Protein AF-A0A2T1GIG7-F1 (afdb_monomer)

Solvent-accessible surface area (backbone atoms only — not comparable to full-atom values): 11224 Å² total; per-residue (Å²): 136,85,82,83,71,57,60,24,42,38,38,37,25,34,64,88,80,71,45,76,75,48,73,48,76,43,44,55,87,80,50,67,69,54,55,88,52,94,41,76,45,79,55,97,91,41,52,26,41,48,79,42,51,46,52,45,34,40,77,50,20,64,71,69,37,36,34,39,34,25,29,44,75,62,79,86,70,60,74,87,76,60,56,34,86,45,34,50,40,54,66,76,75,80,91,77,74,98,65,85,82,87,81,83,68,89,83,75,56,77,76,60,42,74,74,70,77,80,63,38,77,93,42,44,78,60,50,53,55,51,52,51,51,32,48,49,35,51,76,72,34,59,49,99,89,27,14,77,48,66,40,76,38,74,70,70,82,68,41,57,89,60,95,72,54,68,70,58,53,51,51,55,61,57,62,65,76,75,78,90,133

Secondary structure (DSSP, 8-state):
------EEEEEEEETTT--EEEEEEEEGGGS-SBSSS-EEEEETTEEEEEEEEES-BHHHHHHHSEEEEEEEE-----GGGPPBSSSEEESPPPPPP-PPP-S-SPP--GGGTTSS----GGGHHHHHHHHHHHHHHHHHSEETTEES--EEE---SSSSSS---HHHHHHHHHHTTS---

Sequence (181 aa):
MTSFSLNIEVTFIDALTDESLGVTQIPANNLPDSFERDTIINLSGADWNVLNARPKTRTQYTKSKTLILWIRQIELVNPQDILYSLPSICDPIPEVNDRDVSGDELTIAEDDWRQFELVSTKLDDKVDREISKIRFIHDNTKERIGWREIHIRKKPEIPIASNISLAHLASLLKAVSYTHL

Radius of gyration: 27.77 Å; Cα contacts (8 Å, |Δi|>4): 233; chains: 1; bounding box: 56×37×83 Å

Structure (mmCIF, N/CA/C/O backbone):
data_AF-A0A2T1GIG7-F1
#
_entry.id   AF-A0A2T1GIG7-F1
#
loop_
_atom_site.group_PDB
_atom_site.id
_atom_site.type_symbol
_atom_site.label_atom_id
_atom_site.label_alt_id
_atom_site.label_comp_id
_atom_site.label_asym_id
_atom_site.label_entity_id
_atom_site.label_seq_id
_atom_site.pdbx_PDB_ins_code
_atom_site.Cartn_x
_atom_site.Cartn_y
_atom_site.Cartn_z
_atom_site.occupancy
_atom_site.B_iso_or_equiv
_atom_site.auth_seq_id
_atom_site.auth_comp_id
_atom_site.auth_asym_id
_atom_site.auth_atom_id
_atom_site.pdbx_PDB_model_num
ATOM 1 N N . MET A 1 1 ? -16.665 -13.906 49.361 1.00 37.56 1 MET A N 1
ATOM 2 C CA . MET A 1 1 ? -16.437 -12.543 48.840 1.00 37.56 1 MET A CA 1
ATOM 3 C C . MET A 1 1 ? -17.060 -12.473 47.459 1.00 37.56 1 MET A C 1
ATOM 5 O O . MET A 1 1 ? -16.528 -13.063 46.531 1.00 37.56 1 MET A O 1
ATOM 9 N N . THR A 1 2 ? -18.240 -11.874 47.344 1.00 39.28 2 THR A N 1
ATOM 10 C CA . THR A 1 2 ? -18.967 -11.720 46.079 1.00 39.28 2 THR A CA 1
ATOM 11 C C . THR A 1 2 ? -18.387 -10.511 45.348 1.00 39.28 2 THR A C 1
ATOM 13 O O . THR A 1 2 ? -18.476 -9.393 45.848 1.00 39.28 2 THR A O 1
ATOM 16 N N . SER A 1 3 ? -17.728 -10.731 44.209 1.00 48.56 3 SER A N 1
ATOM 17 C CA . SER A 1 3 ? -17.222 -9.645 43.366 1.00 48.56 3 SER A CA 1
ATOM 18 C C . SER A 1 3 ? -18.413 -8.928 42.727 1.00 48.56 3 SER A C 1
ATOM 20 O O . SER A 1 3 ? -19.143 -9.527 41.940 1.00 48.56 3 SER A O 1
ATOM 22 N N . PHE A 1 4 ? -18.654 -7.672 43.103 1.00 55.47 4 PHE A N 1
ATOM 23 C CA . PHE A 1 4 ? -19.611 -6.810 42.413 1.00 55.47 4 PHE A CA 1
ATOM 24 C C . PHE A 1 4 ? -18.966 -6.336 41.108 1.00 55.47 4 PHE A C 1
ATOM 26 O O . PHE A 1 4 ? -18.079 -5.484 41.125 1.00 55.47 4 PHE A O 1
ATOM 33 N N . SER A 1 5 ? -19.399 -6.876 39.971 1.00 70.69 5 SER A N 1
ATOM 34 C CA . SER A 1 5 ? -19.051 -6.315 38.668 1.00 70.69 5 SER A CA 1
ATOM 35 C C . SER A 1 5 ? -19.981 -5.139 38.366 1.00 70.69 5 SER A C 1
ATOM 37 O O . SER A 1 5 ? -21.180 -5.329 38.167 1.00 70.69 5 SER A O 1
ATOM 39 N N . LEU A 1 6 ? -19.448 -3.915 38.345 1.00 88.88 6 LEU A N 1
ATOM 40 C CA . LEU A 1 6 ? -20.180 -2.756 37.830 1.00 88.88 6 LEU A CA 1
ATOM 41 C C . LEU A 1 6 ? -20.438 -2.972 36.334 1.00 88.88 6 LEU A C 1
ATOM 43 O O . LEU A 1 6 ? -19.481 -3.110 35.576 1.00 88.88 6 LEU A O 1
ATOM 47 N N . ASN A 1 7 ? -21.702 -2.986 35.918 1.00 93.62 7 ASN A N 1
ATOM 48 C CA . ASN A 1 7 ? -22.064 -3.038 34.503 1.00 93.62 7 ASN A CA 1
ATOM 49 C C . ASN A 1 7 ? -22.115 -1.623 33.916 1.00 93.62 7 ASN A C 1
ATOM 51 O O . ASN A 1 7 ? -22.578 -0.688 34.575 1.00 93.62 7 ASN A O 1
ATOM 55 N N . ILE A 1 8 ? -21.603 -1.491 32.697 1.00 96.69 8 ILE A N 1
ATOM 56 C CA . ILE A 1 8 ? -21.584 -0.272 31.895 1.00 96.69 8 ILE A CA 1
ATOM 57 C C . ILE A 1 8 ? -22.559 -0.465 30.743 1.00 96.69 8 ILE A C 1
ATOM 59 O O . ILE A 1 8 ? -22.475 -1.465 30.028 1.00 96.69 8 ILE A O 1
ATOM 63 N N . GLU A 1 9 ? -23.448 0.502 30.546 1.00 97.44 9 GLU A N 1
ATOM 64 C CA . GLU A 1 9 ? -24.285 0.550 29.357 1.00 97.44 9 GLU A CA 1
ATOM 65 C C . GLU A 1 9 ? -23.427 0.966 28.163 1.00 97.44 9 GLU A C 1
ATOM 67 O O . GLU A 1 9 ? -22.898 2.079 28.129 1.00 97.44 9 GLU A O 1
ATOM 72 N N . VAL A 1 10 ? -23.257 0.061 27.204 1.00 97.00 10 VAL A N 1
ATOM 73 C CA . VAL A 1 10 ? -22.451 0.276 26.005 1.00 97.00 10 VAL A CA 1
ATOM 74 C C . VAL A 1 10 ? -23.372 0.398 24.800 1.00 97.00 10 VAL A C 1
ATOM 76 O O . VAL A 1 10 ? -24.070 -0.553 24.454 1.00 97.00 10 VAL A O 1
ATOM 79 N N . THR A 1 11 ? -23.367 1.569 24.169 1.00 97.62 11 THR A N 1
ATOM 80 C CA . THR A 1 11 ? -24.037 1.830 22.890 1.00 97.62 11 THR A CA 1
ATOM 81 C C . THR A 1 11 ? -23.036 1.662 21.759 1.00 97.62 11 THR A C 1
ATOM 83 O O . THR A 1 11 ? -21.972 2.282 21.782 1.00 97.62 11 THR A O 1
ATOM 86 N N . PHE A 1 12 ? -23.383 0.860 20.759 1.00 97.00 12 PHE A N 1
ATOM 87 C CA . PHE A 1 12 ? -22.595 0.704 19.543 1.00 97.00 12 PHE A CA 1
ATOM 88 C C . PHE A 1 12 ? -23.202 1.539 18.421 1.00 97.00 12 PHE A C 1
ATOM 90 O O . PHE A 1 12 ? -24.412 1.490 18.182 1.00 97.00 12 PHE A O 1
ATOM 97 N N . ILE A 1 13 ? -22.353 2.300 17.744 1.00 97.44 13 ILE A N 1
ATOM 98 C CA . ILE A 1 13 ? -22.703 3.141 16.603 1.00 97.44 13 ILE A CA 1
ATOM 99 C C . ILE A 1 13 ? -21.846 2.706 15.420 1.00 97.44 13 ILE A C 1
ATOM 101 O O . ILE A 1 13 ? -20.635 2.528 15.563 1.00 97.44 13 ILE A O 1
ATOM 105 N N . ASP A 1 14 ? -22.464 2.525 14.259 1.00 94.75 14 ASP A N 1
ATOM 106 C CA . ASP A 1 14 ? -21.739 2.309 13.015 1.00 94.75 14 ASP A CA 1
ATOM 107 C C . ASP A 1 14 ? -20.980 3.589 12.652 1.00 94.75 14 ASP A C 1
ATOM 109 O O . ASP A 1 14 ? -21.559 4.656 12.466 1.00 94.75 14 ASP A O 1
ATOM 113 N N . ALA A 1 15 ? -19.657 3.502 12.572 1.00 94.06 15 ALA A N 1
ATOM 114 C CA . ALA A 1 15 ? -18.818 4.678 12.384 1.00 94.06 15 ALA A CA 1
ATOM 115 C C . ALA A 1 15 ? -18.917 5.317 10.985 1.00 94.06 15 ALA A C 1
ATOM 117 O O . ALA A 1 15 ? -18.413 6.424 10.797 1.00 94.06 15 ALA A O 1
ATOM 118 N N . LEU A 1 16 ? -19.499 4.624 10.001 1.00 92.56 16 LEU A N 1
ATOM 119 C CA . LEU A 1 16 ? -19.679 5.132 8.641 1.00 92.56 16 LEU A CA 1
ATOM 120 C C . LEU A 1 16 ? -21.010 5.878 8.493 1.00 92.56 16 LEU A C 1
ATOM 122 O O . LEU A 1 16 ? -21.060 6.913 7.832 1.00 92.56 16 LEU A O 1
ATOM 126 N N . THR A 1 17 ? -22.074 5.340 9.083 1.00 94.00 17 THR A N 1
ATOM 127 C CA . THR A 1 17 ? -23.455 5.827 8.920 1.00 94.00 17 THR A CA 1
ATOM 128 C C . THR A 1 17 ? -23.963 6.635 10.114 1.00 94.00 17 THR A C 1
ATOM 130 O O . THR A 1 17 ? -24.954 7.347 9.982 1.00 94.00 17 THR A O 1
ATOM 133 N N . ASP A 1 18 ? -23.273 6.557 11.256 1.00 94.00 18 ASP A N 1
ATOM 134 C CA . ASP A 1 18 ? -23.679 7.115 12.554 1.00 94.00 18 ASP A CA 1
ATOM 135 C C . ASP A 1 18 ? -25.006 6.526 13.087 1.00 94.00 18 ASP A C 1
ATOM 137 O O . ASP A 1 18 ? -25.638 7.074 13.991 1.00 94.00 18 ASP A O 1
ATOM 141 N N . GLU A 1 19 ? -25.430 5.373 12.554 1.00 95.62 19 GLU A N 1
ATOM 142 C CA . GLU A 1 19 ? -26.620 4.651 13.005 1.00 95.62 19 GLU A CA 1
ATOM 143 C C . GLU A 1 19 ? -26.323 3.773 14.228 1.00 95.62 19 GLU A C 1
ATOM 145 O O . GLU A 1 19 ? -25.249 3.182 14.370 1.00 95.62 19 GLU A O 1
ATOM 150 N N . SER A 1 20 ? -27.297 3.656 15.136 1.00 94.75 20 SER A N 1
ATOM 151 C CA . SER A 1 20 ? -27.158 2.784 16.303 1.00 94.75 20 SER A CA 1
ATOM 152 C C . SER A 1 20 ? -27.288 1.317 15.899 1.00 94.75 20 SER A C 1
ATOM 154 O O . SER A 1 20 ? -28.324 0.889 15.396 1.00 94.75 20 SER A O 1
ATOM 156 N N . LEU A 1 21 ? -26.247 0.537 16.189 1.00 93.56 21 LEU A N 1
ATOM 157 C CA . LEU A 1 21 ? -26.216 -0.912 15.981 1.00 93.56 21 LEU A CA 1
ATOM 158 C C . LEU A 1 21 ? -26.848 -1.678 17.152 1.00 93.56 21 LEU A C 1
ATOM 160 O O . LEU A 1 21 ? -27.240 -2.835 17.009 1.00 93.56 21 LEU A O 1
ATOM 164 N N . GLY A 1 22 ? -26.942 -1.042 18.322 1.00 93.38 22 GLY A N 1
ATOM 165 C CA . GLY A 1 22 ? -27.578 -1.603 19.508 1.00 93.38 22 GLY A CA 1
ATOM 166 C C . GLY A 1 22 ? -26.954 -1.133 20.818 1.00 93.38 22 GLY A C 1
ATOM 167 O O . GLY A 1 22 ? -25.968 -0.394 20.845 1.00 93.38 22 GLY A O 1
ATOM 168 N N . VAL A 1 23 ? -27.542 -1.591 21.922 1.00 95.31 23 VAL A N 1
ATOM 169 C CA . VAL A 1 23 ? -27.117 -1.275 23.291 1.00 95.31 23 VAL A CA 1
ATOM 170 C C . VAL A 1 23 ? -27.024 -2.565 24.101 1.00 95.31 23 VAL A C 1
ATOM 172 O O . VAL A 1 23 ? -27.884 -3.437 23.985 1.00 95.31 23 VAL A O 1
ATOM 175 N N . THR A 1 24 ? -25.992 -2.696 24.934 1.00 93.69 24 THR A N 1
ATOM 176 C CA . THR A 1 24 ? -25.823 -3.837 25.847 1.00 93.69 24 THR A CA 1
ATOM 177 C C . THR A 1 24 ? -25.201 -3.416 27.178 1.00 93.69 24 THR A C 1
ATOM 179 O O . THR A 1 24 ? -24.749 -2.287 27.339 1.00 93.69 24 THR A O 1
ATOM 182 N N . GLN A 1 25 ? -25.173 -4.327 28.147 1.00 94.06 25 GLN A N 1
ATOM 183 C CA . GLN A 1 25 ? -24.544 -4.124 29.449 1.00 94.06 25 GLN A CA 1
ATOM 184 C C . GLN A 1 25 ? -23.274 -4.972 29.533 1.00 94.06 25 GLN A C 1
ATOM 186 O O . GLN A 1 25 ? -23.343 -6.200 29.491 1.00 94.06 25 GLN A O 1
ATOM 191 N N . ILE A 1 26 ? -22.116 -4.323 29.665 1.00 92.38 26 ILE A N 1
ATOM 192 C CA . ILE A 1 26 ? -20.812 -4.994 29.745 1.00 92.38 26 ILE A CA 1
ATOM 193 C C . ILE A 1 26 ? -20.203 -4.750 31.128 1.00 92.38 26 ILE A C 1
ATOM 195 O O . ILE A 1 26 ? -20.118 -3.597 31.557 1.00 92.38 26 ILE A O 1
ATOM 199 N N . PRO A 1 27 ? -19.741 -5.792 31.843 1.00 93.25 27 PRO A N 1
ATOM 200 C CA . PRO A 1 27 ? -18.963 -5.608 33.061 1.00 93.25 27 PRO A CA 1
ATOM 201 C C . PRO A 1 27 ? -17.758 -4.699 32.808 1.00 93.25 27 PRO A C 1
ATOM 203 O O . PRO A 1 27 ? -16.985 -4.940 31.885 1.00 93.25 27 PRO A O 1
ATOM 206 N N . ALA A 1 28 ? -17.533 -3.699 33.661 1.00 92.19 28 ALA A N 1
ATOM 207 C CA . ALA A 1 28 ? -16.420 -2.758 33.519 1.00 92.19 28 ALA A CA 1
ATOM 208 C C . ALA A 1 28 ? -15.049 -3.457 33.455 1.00 92.19 28 ALA A C 1
ATOM 210 O O . ALA A 1 28 ? -14.122 -2.948 32.836 1.00 92.19 28 ALA A O 1
ATOM 211 N N . ASN A 1 29 ? -14.927 -4.639 34.067 1.00 91.75 29 ASN A N 1
ATOM 212 C CA . ASN A 1 29 ? -13.707 -5.449 34.047 1.00 91.75 29 ASN A CA 1
ATOM 213 C C . ASN A 1 29 ? -13.451 -6.153 32.706 1.00 91.75 29 ASN A C 1
ATOM 215 O O . ASN A 1 29 ? -12.330 -6.592 32.474 1.00 91.75 29 ASN A O 1
ATOM 219 N N . ASN A 1 30 ? -14.459 -6.224 31.833 1.00 90.88 30 ASN A N 1
ATOM 220 C CA . ASN A 1 30 ? -14.353 -6.776 30.482 1.00 90.88 30 ASN A CA 1
ATOM 221 C C . ASN A 1 30 ? -14.060 -5.688 29.432 1.00 90.88 30 ASN A C 1
ATOM 223 O O . ASN A 1 30 ? -13.922 -6.000 28.254 1.00 90.88 30 ASN A O 1
ATOM 227 N N . LEU A 1 31 ? -13.988 -4.417 29.842 1.00 91.69 31 LEU A N 1
ATOM 228 C CA . LEU A 1 31 ? -13.628 -3.285 28.989 1.00 91.69 31 LEU A CA 1
ATOM 229 C C . LEU A 1 31 ? -12.162 -2.884 29.239 1.00 91.69 31 LEU A C 1
ATOM 231 O O . LEU A 1 31 ? -11.660 -3.075 30.351 1.00 91.69 31 LEU A O 1
ATOM 235 N N . PRO A 1 32 ? -11.450 -2.324 28.247 1.00 92.94 32 PRO A N 1
ATOM 236 C CA . PRO A 1 32 ? -10.070 -1.870 28.409 1.00 92.94 32 PRO A CA 1
ATOM 237 C C . PRO A 1 32 ? -9.975 -0.616 29.285 1.00 92.94 32 PRO A C 1
ATOM 239 O O . PRO A 1 32 ? -10.928 0.148 29.426 1.00 92.94 32 PRO A O 1
ATOM 242 N N . ASP A 1 33 ? -8.796 -0.353 29.849 1.00 93.19 33 ASP A N 1
ATOM 243 C CA . ASP A 1 33 ? -8.564 0.850 30.666 1.00 93.19 33 ASP A CA 1
ATOM 244 C C . ASP A 1 33 ? -8.730 2.156 29.879 1.00 93.19 33 ASP A C 1
ATOM 246 O O . ASP A 1 33 ? -9.163 3.170 30.436 1.00 93.19 33 ASP A O 1
ATOM 250 N N . SER A 1 34 ? -8.422 2.123 28.583 1.00 93.75 34 SER A N 1
ATOM 251 C CA . SER A 1 34 ? -8.551 3.248 27.662 1.00 93.75 34 SER A CA 1
ATOM 252 C C . SER A 1 34 ? -8.814 2.755 26.239 1.00 93.75 34 SER A C 1
ATOM 254 O O . SER A 1 34 ? -8.274 1.727 25.837 1.00 93.75 34 SER A O 1
ATOM 256 N N . PHE A 1 35 ? -9.598 3.527 25.487 1.00 94.44 35 PHE A N 1
ATOM 257 C CA . PHE A 1 35 ? -9.835 3.384 24.045 1.00 94.44 35 PHE A CA 1
ATOM 258 C C . PHE A 1 35 ? -9.035 4.413 23.219 1.00 94.44 35 PHE A C 1
ATOM 260 O O . PHE A 1 35 ? -9.410 4.759 22.105 1.00 94.44 35 PHE A O 1
ATOM 267 N N . GLU A 1 36 ? -7.955 4.974 23.772 1.00 90.38 36 GLU A N 1
ATOM 268 C CA . GLU A 1 36 ? -7.051 5.877 23.034 1.00 90.38 36 GLU A CA 1
ATOM 269 C C . GLU A 1 36 ? -6.099 5.149 22.078 1.00 90.38 36 GLU A C 1
ATOM 271 O O . GLU A 1 36 ? -5.437 5.795 21.271 1.00 90.38 36 GLU A O 1
ATOM 276 N N . ARG A 1 37 ? -6.013 3.821 22.181 1.00 86.44 37 ARG A N 1
ATOM 277 C CA . ARG A 1 37 ? -5.249 2.965 21.272 1.00 86.44 37 ARG A CA 1
ATOM 278 C C . ARG A 1 37 ? -6.204 2.164 20.404 1.00 86.44 37 ARG A C 1
ATOM 280 O O . ARG A 1 37 ? -7.324 1.877 20.838 1.00 86.44 37 ARG A O 1
ATOM 287 N N . ASP A 1 38 ? -5.711 1.735 19.249 1.00 85.94 38 ASP A N 1
ATOM 288 C CA . ASP A 1 38 ? -6.430 0.821 18.366 1.00 85.94 38 ASP A CA 1
ATOM 289 C C . ASP A 1 38 ? -6.902 -0.397 19.162 1.00 85.94 38 ASP A C 1
ATOM 291 O O . ASP A 1 38 ? -6.114 -1.114 19.786 1.00 85.94 38 ASP A O 1
ATOM 295 N N . THR A 1 39 ? -8.220 -0.574 19.205 1.00 91.12 39 THR A N 1
ATOM 296 C CA . THR A 1 39 ? -8.875 -1.589 20.024 1.00 91.12 39 THR A CA 1
ATOM 297 C C . THR A 1 39 ? -9.815 -2.383 19.140 1.00 91.12 39 THR A C 1
ATOM 299 O O . THR A 1 39 ? -10.708 -1.820 18.511 1.00 91.12 39 THR A O 1
ATOM 302 N N . ILE A 1 40 ? -9.641 -3.701 19.139 1.00 91.81 40 ILE A N 1
ATOM 303 C CA . ILE A 1 40 ? -10.547 -4.632 18.473 1.00 91.81 40 ILE A CA 1
ATOM 304 C C . ILE A 1 40 ? -11.437 -5.266 19.536 1.00 91.81 40 ILE A C 1
ATOM 306 O O . ILE A 1 40 ? -10.953 -5.705 20.581 1.00 91.81 40 ILE A O 1
ATOM 310 N N . ILE A 1 41 ? -12.737 -5.312 19.268 1.00 90.06 41 ILE A N 1
ATOM 311 C CA . ILE A 1 41 ? -13.713 -6.010 20.100 1.00 90.06 41 ILE A CA 1
ATOM 312 C C . ILE A 1 41 ? -14.359 -7.134 19.297 1.00 90.06 41 ILE A C 1
ATOM 314 O O . ILE A 1 41 ? -14.680 -6.964 18.123 1.00 90.06 41 ILE A O 1
ATOM 318 N N . ASN A 1 42 ? -14.577 -8.275 19.943 1.00 88.56 42 ASN A N 1
ATOM 319 C CA . ASN A 1 42 ? -15.346 -9.365 19.360 1.00 88.56 42 ASN A CA 1
ATOM 320 C C . ASN A 1 42 ? -16.806 -9.244 19.816 1.00 88.56 42 ASN A C 1
ATOM 322 O O . ASN A 1 42 ? -17.091 -9.282 21.015 1.00 88.56 42 ASN A O 1
ATOM 326 N N . LEU A 1 43 ? -17.724 -9.079 18.865 1.00 83.00 43 LEU A N 1
ATOM 327 C CA . LEU A 1 43 ? -19.165 -8.999 19.103 1.00 83.00 43 LEU A CA 1
ATOM 328 C C . LEU A 1 43 ? -19.874 -10.014 18.208 1.00 83.00 43 LEU A C 1
ATOM 330 O O . LEU A 1 43 ? -19.760 -9.960 16.984 1.00 83.00 43 LEU A O 1
ATOM 334 N N . SER A 1 44 ? -20.620 -10.938 18.819 1.00 80.06 44 SER A N 1
ATOM 335 C CA . SER A 1 44 ? -21.398 -11.969 18.112 1.00 80.06 44 SER A CA 1
ATOM 336 C C . SER A 1 44 ? -20.578 -12.800 17.109 1.00 80.06 44 SER A C 1
ATOM 338 O O . SER A 1 44 ? -21.094 -13.215 16.075 1.00 80.06 44 SER A O 1
ATOM 340 N N . GLY A 1 45 ? -19.298 -13.045 17.412 1.00 82.00 45 GLY A N 1
ATOM 341 C CA . GLY A 1 45 ? -18.395 -13.825 16.562 1.00 82.00 45 GLY A CA 1
ATOM 342 C C . GLY A 1 45 ? -17.759 -13.050 15.404 1.00 82.00 45 GLY A C 1
ATOM 343 O O . GLY A 1 45 ? -17.011 -13.651 14.638 1.00 82.00 45 GLY A O 1
ATOM 344 N N . ALA A 1 46 ? -18.010 -11.744 15.286 1.00 86.56 46 ALA A N 1
ATOM 345 C CA . ALA A 1 46 ? -17.324 -10.858 14.351 1.00 86.56 46 ALA A CA 1
ATOM 346 C C . ALA A 1 46 ? -16.371 -9.917 15.099 1.00 86.56 46 ALA A C 1
ATOM 348 O O . ALA A 1 46 ? -16.674 -9.469 16.208 1.00 86.56 46 ALA A O 1
ATOM 349 N N . ASP A 1 47 ? -15.241 -9.597 14.472 1.00 91.50 47 ASP A N 1
ATOM 350 C CA . ASP A 1 47 ? -14.294 -8.613 14.989 1.00 91.50 47 ASP A CA 1
ATOM 351 C C . ASP A 1 47 ? -14.645 -7.217 14.473 1.00 91.50 47 ASP A C 1
ATOM 353 O O . ASP A 1 47 ? -14.935 -7.012 13.292 1.00 91.50 47 ASP A O 1
ATOM 357 N N . TRP A 1 48 ? -14.612 -6.244 15.377 1.00 92.81 48 TRP A N 1
ATOM 358 C CA . TRP A 1 48 ? -14.939 -4.851 15.110 1.00 92.81 48 TRP A CA 1
ATOM 359 C C . TRP A 1 48 ? -13.809 -3.961 15.599 1.00 92.81 48 TRP A C 1
ATOM 361 O O . TRP A 1 48 ? -13.355 -4.091 16.736 1.00 92.81 48 TRP A O 1
ATOM 371 N N . ASN A 1 49 ? -13.376 -3.029 14.759 1.00 94.69 49 ASN A N 1
ATOM 372 C CA . ASN A 1 49 ? -12.421 -2.005 15.147 1.00 94.69 49 ASN A CA 1
ATOM 373 C C . ASN A 1 49 ? -13.158 -0.840 15.823 1.00 94.69 49 ASN A C 1
ATOM 375 O O . ASN A 1 49 ? -14.155 -0.348 15.289 1.00 94.69 49 ASN A O 1
ATOM 379 N N . VAL A 1 50 ? -12.674 -0.394 16.981 1.00 95.81 50 VAL A N 1
ATOM 380 C CA . VAL A 1 50 ? -13.191 0.781 17.691 1.00 95.81 50 VAL A CA 1
ATOM 381 C C . VAL A 1 50 ? -12.496 2.025 17.147 1.00 95.81 50 VAL A C 1
ATOM 383 O O . VAL A 1 50 ? -11.334 2.278 17.445 1.00 95.81 50 VAL A O 1
ATOM 386 N N . LEU A 1 51 ? -13.226 2.822 16.367 1.00 95.31 51 LEU A N 1
ATOM 387 C CA . LEU A 1 51 ? -12.714 4.055 15.763 1.00 95.31 51 LEU A CA 1
ATOM 388 C C . LEU A 1 51 ? -12.862 5.266 16.690 1.00 95.31 51 LEU A C 1
ATOM 390 O O . LEU A 1 51 ? -12.118 6.239 16.574 1.00 95.31 51 LEU A O 1
ATOM 394 N N . ASN A 1 52 ? -13.830 5.234 17.610 1.00 95.50 52 ASN A N 1
ATOM 395 C CA . ASN A 1 52 ? -13.991 6.272 18.622 1.00 95.50 52 ASN A CA 1
ATOM 396 C C . ASN A 1 52 ? -14.706 5.740 19.866 1.00 95.50 52 ASN A C 1
ATOM 398 O O . ASN A 1 52 ? -15.503 4.806 19.790 1.00 95.50 52 ASN A O 1
ATOM 402 N N . ALA A 1 53 ? -14.474 6.393 21.003 1.00 97.00 53 ALA A N 1
ATOM 403 C CA . ALA A 1 53 ? -15.113 6.067 22.268 1.00 97.00 53 ALA A CA 1
ATOM 404 C C . ALA A 1 53 ? -15.458 7.327 23.060 1.00 97.00 53 ALA A C 1
ATOM 406 O O . ALA A 1 53 ? -14.663 8.271 23.151 1.00 97.00 53 ALA A O 1
ATOM 407 N N . ARG A 1 54 ? -16.640 7.336 23.679 1.00 96.88 54 ARG A N 1
ATOM 408 C CA . ARG A 1 5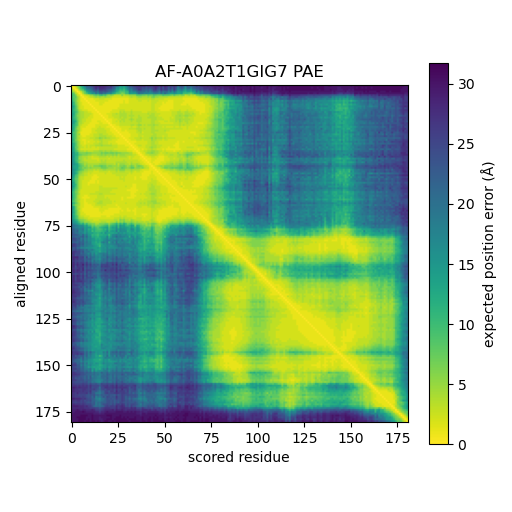4 ? -17.070 8.396 24.593 1.00 96.88 54 ARG A CA 1
ATOM 409 C C . ARG A 1 54 ? -17.817 7.815 25.793 1.00 96.88 54 ARG A C 1
ATOM 411 O O . ARG A 1 54 ? -18.904 7.282 25.604 1.00 96.88 54 ARG A O 1
ATOM 418 N N . PRO A 1 55 ? -17.321 7.988 27.026 1.00 96.81 55 PRO A N 1
ATOM 419 C CA . PRO A 1 55 ? -15.997 8.502 27.398 1.00 96.81 55 PRO A CA 1
ATOM 420 C C . PRO A 1 55 ? -14.831 7.582 26.981 1.00 96.81 55 PRO A C 1
ATOM 422 O O . PRO A 1 55 ? -15.040 6.402 26.725 1.00 96.81 55 PRO A O 1
ATOM 425 N N . LYS A 1 56 ? -13.593 8.100 26.933 1.00 95.38 56 LYS A N 1
ATOM 426 C CA . LYS A 1 56 ? -12.424 7.349 26.421 1.00 95.38 56 LYS A CA 1
ATOM 427 C C . LYS A 1 56 ? -11.771 6.412 27.439 1.00 95.38 56 LYS A C 1
ATOM 429 O O . LYS A 1 56 ? -11.111 5.458 27.038 1.00 95.38 56 LYS A O 1
ATOM 434 N N . THR A 1 57 ? -11.916 6.679 28.738 1.00 95.19 57 THR A N 1
ATOM 435 C CA . THR A 1 57 ? -11.185 5.958 29.796 1.00 95.19 57 THR A CA 1
ATOM 436 C C . THR A 1 57 ? -12.112 5.305 30.813 1.00 95.19 57 THR A C 1
ATOM 438 O O . THR A 1 57 ? -13.208 5.804 31.086 1.00 95.19 57 THR A O 1
ATOM 441 N N . ARG A 1 58 ? -11.643 4.219 31.443 1.00 94.25 58 ARG A N 1
ATOM 442 C CA . ARG A 1 58 ? -12.401 3.466 32.456 1.00 94.25 58 ARG A CA 1
ATOM 443 C C . ARG A 1 58 ? -12.884 4.319 33.599 1.00 94.25 58 ARG A C 1
ATOM 445 O O . ARG A 1 58 ? -14.051 4.237 33.969 1.00 94.25 58 ARG A O 1
ATOM 452 N N . THR A 1 59 ? -12.033 5.191 34.115 1.00 94.81 59 THR A N 1
ATOM 453 C CA . THR A 1 59 ? -12.405 6.122 35.183 1.00 94.81 59 THR A CA 1
ATOM 454 C C . THR A 1 59 ? -13.607 6.989 34.797 1.00 94.81 59 THR A C 1
ATOM 456 O O . THR A 1 59 ? -14.458 7.277 35.634 1.00 94.81 59 THR A O 1
ATOM 459 N N . GLN A 1 60 ? -13.712 7.393 33.528 1.00 96.06 60 GLN A N 1
ATOM 460 C CA . GLN A 1 60 ? -14.810 8.229 33.055 1.00 96.06 60 GLN A CA 1
ATOM 461 C C . GLN A 1 60 ? -16.091 7.423 32.825 1.00 96.06 60 GLN A C 1
ATOM 463 O O . GLN A 1 60 ? -17.134 7.798 33.360 1.00 96.06 60 GLN A O 1
ATOM 468 N N . TYR A 1 61 ? -16.026 6.313 32.081 1.00 95.56 61 TYR A N 1
ATOM 469 C CA . TYR A 1 61 ? -17.232 5.544 31.758 1.00 95.56 61 TYR A CA 1
ATOM 470 C C . TYR A 1 61 ? -17.781 4.756 32.958 1.00 95.56 61 TYR A C 1
ATOM 472 O O . TYR A 1 61 ? -18.981 4.523 33.042 1.00 95.56 61 TYR A O 1
ATOM 480 N N . THR A 1 62 ? -16.954 4.412 33.954 1.00 94.75 62 THR A N 1
ATOM 481 C CA . THR A 1 62 ? -17.442 3.856 35.234 1.00 94.75 62 THR A CA 1
ATOM 482 C C . THR A 1 62 ? -18.168 4.900 36.076 1.00 94.75 62 THR A C 1
ATOM 484 O O . THR A 1 62 ? -19.166 4.584 36.724 1.00 94.75 62 THR A O 1
ATOM 487 N N . LYS A 1 63 ? -17.715 6.159 36.028 1.00 95.25 63 LYS A N 1
ATOM 488 C CA . LYS A 1 63 ? -18.380 7.281 36.696 1.00 95.25 63 LYS A CA 1
ATOM 489 C C . LYS A 1 63 ? -19.723 7.612 36.043 1.00 95.25 63 LYS A C 1
ATOM 491 O O . LYS A 1 63 ? -20.692 7.843 36.762 1.00 95.25 63 LYS A O 1
ATOM 496 N N . SER A 1 64 ? -19.791 7.637 34.710 1.00 95.19 64 SER A N 1
ATOM 497 C CA . SER A 1 64 ? -21.032 7.919 33.971 1.00 95.19 64 SER A CA 1
ATOM 498 C C . SER A 1 64 ? -21.944 6.701 33.802 1.00 95.19 64 SER A C 1
ATOM 500 O O . SER A 1 64 ? -23.104 6.873 33.438 1.00 95.19 64 SER A O 1
ATOM 502 N N . LYS A 1 65 ? -21.427 5.487 34.045 1.00 96.31 65 LYS A N 1
ATOM 503 C CA . LYS A 1 65 ? -22.068 4.183 33.780 1.00 96.31 65 LYS A CA 1
ATOM 504 C C . LYS A 1 65 ? -22.486 3.965 32.322 1.00 96.31 65 LYS A C 1
ATOM 506 O O . LYS A 1 65 ? -23.282 3.077 32.035 1.00 96.31 65 LYS A O 1
ATOM 511 N N . THR A 1 66 ? -21.942 4.767 31.416 1.00 97.25 66 THR A N 1
ATOM 512 C CA . THR A 1 66 ? -22.310 4.820 30.000 1.00 97.25 66 THR A CA 1
ATOM 513 C C . THR A 1 66 ? -21.058 4.930 29.148 1.00 97.25 66 THR A C 1
ATOM 515 O O . THR A 1 66 ? -20.106 5.626 29.514 1.00 97.25 66 THR A O 1
ATOM 518 N N . LEU A 1 67 ? -21.072 4.251 28.009 1.00 97.75 67 LEU A N 1
ATOM 519 C CA . LEU A 1 67 ? -20.015 4.247 27.012 1.00 97.75 67 LEU A CA 1
ATOM 520 C C . LEU A 1 67 ? -20.648 4.162 25.622 1.00 97.75 67 LEU A C 1
ATOM 522 O O . LEU A 1 67 ? -21.497 3.317 25.370 1.00 97.75 67 LEU A O 1
ATOM 526 N N . ILE A 1 68 ? -20.222 5.020 24.708 1.00 98.06 68 ILE A N 1
ATOM 527 C CA . ILE A 1 68 ? -20.600 4.981 23.298 1.00 98.06 68 ILE A CA 1
ATOM 528 C C . ILE A 1 68 ? -19.352 4.624 22.506 1.00 98.06 68 ILE A C 1
ATOM 530 O O . ILE A 1 68 ? -18.326 5.292 22.654 1.00 98.06 68 ILE A O 1
ATOM 534 N N . LEU A 1 69 ? -19.439 3.583 21.686 1.00 97.56 69 LEU A N 1
ATOM 535 C CA . LEU A 1 69 ? -18.368 3.128 20.811 1.00 97.56 69 LEU A CA 1
ATOM 536 C C . LEU A 1 69 ? -18.801 3.283 19.356 1.00 97.56 69 LEU A C 1
ATOM 538 O O . LEU A 1 69 ? -19.797 2.695 18.943 1.00 97.56 69 LEU A O 1
ATOM 542 N N . TRP A 1 70 ? -18.023 4.040 18.585 1.00 97.56 70 TRP A N 1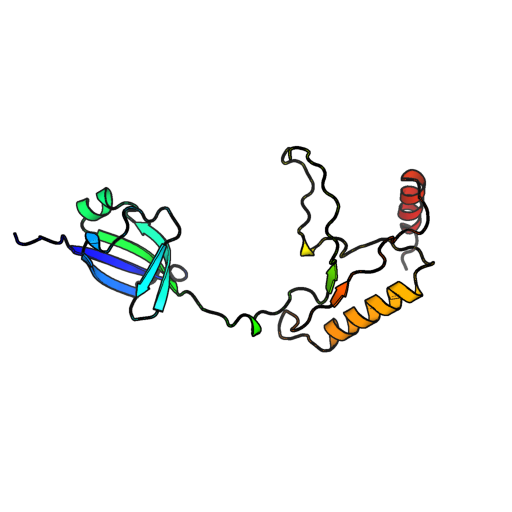
ATOM 543 C CA . TRP A 1 70 ? -18.129 4.057 17.130 1.00 97.56 70 TRP A CA 1
ATOM 544 C C . TRP A 1 70 ? -17.246 2.949 16.596 1.00 97.56 70 TRP A C 1
ATOM 546 O O . TRP A 1 70 ? -16.027 2.968 16.798 1.00 97.56 70 TRP A O 1
ATOM 556 N N . ILE A 1 71 ? -17.866 1.978 15.946 1.00 95.88 71 ILE A N 1
ATOM 557 C CA . ILE A 1 71 ? -17.212 0.751 15.522 1.00 95.88 71 ILE A CA 1
ATOM 558 C C . ILE A 1 71 ? -17.396 0.525 14.030 1.00 95.88 71 ILE A C 1
ATOM 560 O O . ILE A 1 71 ? -18.356 0.997 13.421 1.00 95.88 71 ILE A O 1
ATOM 564 N N . ARG A 1 72 ? -16.465 -0.220 13.443 1.00 94.00 72 ARG A N 1
ATOM 565 C CA . ARG A 1 72 ? -16.575 -0.713 12.073 1.00 94.00 72 ARG A CA 1
ATOM 566 C C . ARG A 1 72 ? -16.178 -2.176 12.030 1.00 94.00 72 ARG A C 1
ATOM 568 O O . ARG A 1 72 ? 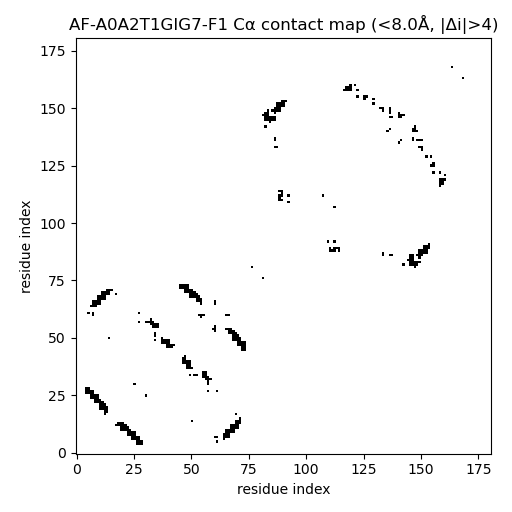-15.179 -2.555 12.641 1.00 94.00 72 ARG A O 1
ATOM 575 N N . GLN A 1 73 ? -16.961 -2.989 11.331 1.00 90.50 73 GLN A N 1
ATOM 576 C CA . GLN A 1 73 ? -16.652 -4.404 11.187 1.00 90.50 73 GLN A CA 1
ATOM 577 C C . GLN A 1 73 ? -15.319 -4.557 10.453 1.00 90.50 73 GLN A C 1
ATOM 579 O O . GLN A 1 73 ? -15.054 -3.852 9.477 1.00 90.50 73 GLN A O 1
ATOM 584 N N . ILE A 1 74 ? -14.474 -5.461 10.939 1.00 88.50 74 ILE A N 1
ATOM 585 C CA . ILE A 1 74 ? -13.241 -5.823 10.252 1.00 88.50 74 ILE A CA 1
ATOM 586 C C . ILE A 1 74 ? -13.614 -6.821 9.161 1.00 88.50 74 ILE A C 1
ATOM 588 O O . ILE A 1 74 ? -13.982 -7.964 9.435 1.00 88.50 74 ILE A O 1
ATOM 592 N N . GLU A 1 75 ? -13.530 -6.378 7.912 1.00 81.19 75 GLU A N 1
ATOM 593 C CA . GLU A 1 75 ? -13.659 -7.261 6.761 1.00 81.19 75 G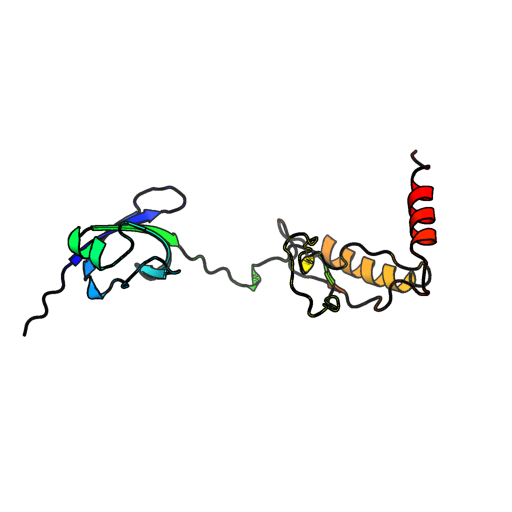LU A CA 1
ATOM 594 C C . GLU A 1 75 ? -12.316 -7.949 6.515 1.00 81.19 75 GLU A C 1
ATOM 596 O O . GLU A 1 75 ? -11.338 -7.331 6.091 1.00 81.19 75 GLU A O 1
ATOM 601 N N . LEU A 1 76 ? -12.261 -9.250 6.800 1.00 75.94 76 LEU A N 1
ATOM 602 C CA . LEU A 1 76 ? -11.145 -10.090 6.386 1.00 75.94 76 LEU A CA 1
ATOM 603 C C . LEU A 1 76 ? -11.276 -10.352 4.886 1.00 75.94 76 LEU A C 1
ATOM 605 O O . LEU A 1 76 ? -12.035 -11.217 4.451 1.00 75.94 76 LEU A O 1
ATOM 609 N N . VAL A 1 77 ? -10.528 -9.594 4.093 1.00 75.81 77 VAL A N 1
ATOM 610 C CA . VAL A 1 77 ? -10.320 -9.895 2.677 1.00 75.81 77 VAL A CA 1
ATOM 611 C C . VAL A 1 77 ? -9.278 -10.994 2.542 1.00 75.81 77 VAL A C 1
ATOM 613 O O . VAL A 1 77 ? -8.232 -10.970 3.192 1.00 75.81 77 VAL A O 1
ATOM 616 N N . ASN A 1 78 ? -9.555 -11.971 1.681 1.00 78.12 78 ASN A N 1
ATOM 617 C CA . ASN A 1 78 ? -8.545 -12.937 1.282 1.00 78.12 78 ASN A CA 1
ATOM 618 C C . ASN A 1 78 ? -7.413 -12.168 0.579 1.00 78.12 78 ASN A C 1
ATOM 620 O O . ASN A 1 78 ? -7.696 -11.457 -0.384 1.00 78.12 78 ASN A O 1
ATOM 624 N N . PRO A 1 79 ? -6.143 -12.300 1.001 1.00 76.81 79 PRO A N 1
ATOM 625 C CA . PRO A 1 79 ? -5.032 -11.617 0.343 1.00 76.81 79 PRO A CA 1
ATOM 626 C C . PRO A 1 79 ? -4.945 -11.905 -1.159 1.00 76.81 79 PRO A C 1
ATOM 628 O O . PRO A 1 79 ? -4.491 -11.057 -1.915 1.00 76.81 79 PRO A O 1
ATOM 631 N N . GLN A 1 80 ? -5.425 -13.073 -1.603 1.00 79.06 80 GLN A N 1
ATOM 632 C CA . GLN A 1 80 ? -5.484 -13.424 -3.025 1.00 79.06 80 GLN A CA 1
ATOM 633 C C . GLN A 1 80 ? -6.467 -12.560 -3.823 1.00 79.06 80 GLN A C 1
ATOM 635 O O . GLN A 1 80 ? -6.325 -12.463 -5.037 1.00 79.06 80 GLN A O 1
ATOM 640 N N . ASP A 1 81 ? -7.440 -11.931 -3.158 1.00 85.25 81 ASP A N 1
ATOM 641 C CA . ASP A 1 81 ? -8.417 -11.014 -3.754 1.00 85.25 81 ASP A CA 1
ATOM 642 C C . ASP A 1 81 ? -7.940 -9.560 -3.796 1.00 85.25 81 ASP A C 1
ATOM 644 O O . ASP A 1 81 ? -8.608 -8.706 -4.383 1.00 85.25 81 ASP A O 1
ATOM 648 N N . ILE A 1 82 ? -6.770 -9.275 -3.219 1.00 86.94 82 ILE A N 1
ATOM 649 C CA . ILE A 1 82 ? -6.139 -7.963 -3.299 1.00 86.94 82 ILE A CA 1
ATOM 650 C C . ILE A 1 82 ? -5.407 -7.866 -4.637 1.00 86.94 82 ILE A C 1
ATOM 652 O O . ILE A 1 82 ? -4.513 -8.652 -4.942 1.00 86.94 82 ILE A O 1
ATOM 656 N N . LEU A 1 83 ? -5.807 -6.885 -5.440 1.00 93.38 83 LEU A N 1
ATOM 657 C CA . LEU A 1 83 ? -5.194 -6.598 -6.731 1.00 93.38 83 LEU A CA 1
ATOM 658 C C . LEU A 1 83 ? -4.031 -5.620 -6.571 1.00 93.38 83 LEU A C 1
ATOM 660 O O . LEU A 1 83 ? -4.076 -4.717 -5.735 1.00 93.38 83 LEU A O 1
ATOM 664 N N . TYR A 1 84 ? -3.036 -5.743 -7.442 1.00 93.12 84 TYR A N 1
ATOM 665 C CA . TYR A 1 84 ? -1.994 -4.743 -7.605 1.00 93.12 84 TYR A CA 1
ATOM 666 C C . TYR A 1 84 ? -2.567 -3.470 -8.234 1.00 93.12 84 TYR A C 1
ATOM 668 O O . TYR A 1 84 ? -3.361 -3.518 -9.177 1.00 93.12 84 TYR A O 1
ATOM 676 N N . SER A 1 85 ? -2.135 -2.321 -7.720 1.00 92.50 85 SER A N 1
ATOM 677 C CA . SER A 1 85 ? -2.472 -0.987 -8.232 1.00 92.50 85 SER A CA 1
ATOM 678 C C . SER A 1 85 ? -1.687 -0.614 -9.490 1.00 92.50 85 SER A C 1
ATOM 680 O O . SER A 1 85 ? -2.088 0.298 -10.209 1.00 92.50 85 SER A O 1
ATOM 682 N N . LEU A 1 86 ? -0.579 -1.311 -9.760 1.00 94.19 86 LEU A N 1
ATOM 683 C CA . LEU A 1 86 ? 0.307 -1.089 -10.896 1.00 94.19 86 LEU A CA 1
ATOM 684 C C . LEU A 1 86 ? 0.636 -2.424 -11.580 1.00 94.19 86 LEU A C 1
ATOM 686 O O . LEU A 1 86 ? 0.811 -3.435 -10.900 1.00 94.19 86 LEU A O 1
ATOM 690 N N . PRO A 1 87 ? 0.813 -2.440 -12.912 1.00 94.88 87 PRO A N 1
ATOM 691 C CA . PRO A 1 87 ? 1.224 -3.641 -13.640 1.00 94.88 87 PRO A CA 1
ATOM 692 C C . PRO A 1 87 ? 2.722 -3.950 -13.479 1.00 94.88 87 PRO A C 1
ATOM 694 O O . PRO A 1 87 ? 3.186 -5.004 -13.918 1.00 94.88 87 PRO A O 1
ATOM 697 N N . SER A 1 88 ? 3.512 -3.042 -12.888 1.00 95.25 88 SER A N 1
ATOM 698 C CA . SER A 1 88 ? 4.935 -3.267 -12.617 1.00 95.25 88 SER A CA 1
ATOM 699 C C . SER A 1 88 ? 5.484 -2.413 -11.476 1.00 95.25 88 SER A C 1
ATOM 701 O O . SER A 1 88 ? 5.036 -1.284 -11.283 1.00 95.25 88 SER A O 1
ATOM 703 N N . ILE A 1 89 ? 6.523 -2.910 -10.804 1.00 94.75 89 ILE A N 1
ATOM 704 C CA . ILE A 1 89 ? 7.279 -2.189 -9.767 1.00 94.75 89 ILE A CA 1
ATOM 705 C C . ILE A 1 89 ? 8.784 -2.393 -9.958 1.00 94.75 89 ILE A C 1
ATOM 707 O O . ILE A 1 89 ? 9.210 -3.387 -10.553 1.00 94.75 89 ILE A O 1
ATOM 711 N N . CYS A 1 90 ? 9.595 -1.434 -9.512 1.00 93.12 90 CYS A N 1
ATOM 712 C CA . CYS A 1 90 ? 11.048 -1.574 -9.493 1.00 93.12 90 CYS A CA 1
ATOM 713 C C . CYS A 1 90 ? 11.484 -2.341 -8.238 1.00 93.12 90 CYS A C 1
ATOM 715 O O . CYS A 1 90 ? 11.136 -1.943 -7.138 1.00 93.12 90 CYS A O 1
ATOM 717 N N . ASP A 1 91 ? 12.258 -3.413 -8.404 1.00 92.25 91 ASP A N 1
ATOM 718 C CA . ASP A 1 91 ? 12.829 -4.184 -7.285 1.00 92.25 91 ASP A CA 1
ATOM 719 C C . ASP A 1 91 ? 13.900 -3.395 -6.505 1.00 92.25 91 ASP A C 1
ATOM 721 O O . ASP A 1 91 ? 13.892 -3.423 -5.278 1.00 92.25 91 ASP A O 1
ATOM 725 N N . PRO A 1 92 ? 14.841 -2.679 -7.164 1.00 88.81 92 PRO A N 1
ATOM 726 C CA . PRO A 1 92 ? 15.891 -1.969 -6.445 1.00 88.81 92 PRO A CA 1
ATOM 727 C C . PRO A 1 92 ? 15.388 -0.630 -5.894 1.00 88.81 92 PRO A C 1
ATOM 729 O O . PRO A 1 92 ? 15.079 0.287 -6.661 1.00 88.81 92 PRO A O 1
ATOM 732 N N . ILE A 1 93 ? 15.389 -0.502 -4.570 1.00 85.19 93 ILE A N 1
ATOM 733 C CA . ILE A 1 93 ? 15.198 0.755 -3.828 1.00 85.19 93 ILE A CA 1
ATOM 734 C C . ILE A 1 93 ? 16.473 1.613 -3.969 1.00 85.19 93 ILE A C 1
ATOM 736 O O . ILE A 1 93 ? 17.569 1.048 -4.051 1.00 85.19 93 ILE A O 1
ATOM 740 N N . PRO A 1 94 ? 16.378 2.958 -4.051 1.00 84.25 94 PRO A N 1
ATOM 741 C CA . PRO A 1 94 ? 17.570 3.792 -4.142 1.00 84.25 94 PRO A CA 1
ATOM 742 C C . PRO A 1 94 ? 18.428 3.660 -2.886 1.00 84.25 94 PRO A C 1
ATOM 744 O O . PRO A 1 94 ? 17.913 3.503 -1.780 1.00 84.25 94 PRO A O 1
ATOM 747 N N . GLU A 1 95 ? 19.741 3.807 -3.048 1.00 83.94 95 GLU A N 1
ATOM 748 C CA . GLU A 1 95 ? 20.618 4.016 -1.901 1.00 83.94 95 GLU A CA 1
ATOM 749 C C . GLU A 1 95 ? 20.210 5.310 -1.186 1.00 83.94 95 GLU A C 1
ATOM 751 O O . GLU A 1 95 ? 20.107 6.378 -1.797 1.00 83.94 95 GLU A O 1
ATOM 756 N N . VAL A 1 96 ? 19.964 5.199 0.117 1.00 82.44 96 VAL A N 1
ATOM 757 C CA . VAL A 1 96 ? 19.664 6.334 0.989 1.00 82.44 96 VAL A CA 1
ATOM 758 C C . VAL A 1 96 ? 20.913 6.715 1.771 1.00 82.44 96 VAL A C 1
ATOM 760 O O . VAL A 1 96 ? 21.751 5.872 2.085 1.00 82.44 96 VAL A O 1
ATOM 763 N N . ASN A 1 97 ? 21.052 8.002 2.068 1.00 82.75 97 ASN A N 1
ATOM 764 C CA . ASN A 1 97 ? 22.087 8.497 2.965 1.00 82.75 97 ASN A CA 1
ATOM 765 C C . ASN A 1 97 ? 21.534 8.664 4.385 1.00 82.75 97 ASN A C 1
ATOM 767 O O . ASN A 1 97 ? 20.357 8.965 4.560 1.00 82.75 97 ASN A O 1
ATOM 771 N N . ASP A 1 98 ? 22.401 8.547 5.392 1.00 84.44 98 ASP A N 1
ATOM 772 C CA . ASP A 1 98 ? 22.044 8.676 6.816 1.00 84.44 98 ASP A CA 1
ATOM 773 C C . ASP A 1 98 ? 21.839 10.139 7.260 1.00 84.44 98 ASP A C 1
ATOM 775 O O . ASP A 1 98 ? 22.209 10.529 8.367 1.00 84.44 98 ASP A O 1
ATOM 779 N N . ARG A 1 99 ? 21.313 11.000 6.382 1.00 86.56 99 ARG A N 1
ATOM 780 C CA . ARG A 1 99 ? 21.035 12.395 6.741 1.00 86.56 99 ARG A CA 1
ATOM 781 C C . ARG A 1 99 ? 19.690 12.497 7.450 1.00 86.56 99 ARG A C 1
ATOM 783 O O . ARG A 1 99 ? 18.715 11.883 7.021 1.00 86.56 99 ARG A O 1
ATOM 790 N N . ASP A 1 100 ? 19.629 13.343 8.470 1.00 88.12 100 ASP A N 1
ATOM 791 C CA . ASP A 1 100 ? 18.358 13.702 9.088 1.00 88.12 100 ASP A CA 1
ATOM 792 C C . ASP A 1 100 ? 17.462 14.428 8.074 1.00 88.12 100 ASP A C 1
ATOM 794 O O . ASP A 1 100 ? 17.919 15.280 7.305 1.00 88.12 100 ASP A O 1
ATOM 798 N N . VAL A 1 101 ? 16.180 14.069 8.076 1.00 85.25 101 VAL A N 1
ATOM 799 C CA . VAL A 1 101 ? 15.150 14.649 7.206 1.00 85.25 101 VAL A CA 1
ATOM 800 C C . VAL A 1 101 ? 14.687 15.972 7.818 1.00 85.25 101 VAL A C 1
ATOM 802 O O . VAL A 1 101 ? 14.295 16.003 8.986 1.00 85.25 101 VAL A O 1
ATOM 805 N N . SER A 1 102 ? 14.735 17.069 7.057 1.00 87.62 102 SER A N 1
ATOM 806 C CA . SER A 1 102 ? 14.335 18.398 7.544 1.00 87.62 102 SER A CA 1
ATOM 807 C C . SER A 1 102 ? 12.831 18.660 7.437 1.00 87.62 102 SER A C 1
ATOM 809 O O . SER A 1 102 ? 12.321 19.549 8.115 1.00 87.62 102 SER A O 1
ATOM 811 N N . GLY A 1 103 ? 12.125 17.892 6.603 1.00 87.44 103 GLY A N 1
ATOM 812 C CA . GLY A 1 103 ? 10.701 18.050 6.299 1.00 87.44 103 GLY A CA 1
ATOM 813 C C . GLY A 1 103 ? 10.418 18.855 5.026 1.00 87.44 103 GLY A C 1
ATOM 814 O O . GLY A 1 103 ? 9.263 18.933 4.616 1.00 87.44 103 GLY A O 1
ATOM 815 N N . ASP A 1 104 ? 11.452 19.409 4.383 1.00 88.56 104 ASP A N 1
ATOM 816 C CA . ASP A 1 104 ? 11.346 20.170 3.126 1.00 88.56 104 ASP A CA 1
ATOM 817 C C . ASP A 1 104 ? 11.686 19.315 1.888 1.00 88.56 104 ASP A C 1
ATOM 819 O O . ASP A 1 104 ? 11.705 19.799 0.753 1.00 88.56 104 ASP A O 1
ATOM 823 N N . GLU A 1 105 ? 12.009 18.037 2.085 1.00 88.00 105 GLU A N 1
ATOM 824 C CA . GLU A 1 105 ? 12.363 17.120 1.012 1.00 88.00 105 GLU A CA 1
ATOM 825 C C . GLU A 1 105 ? 11.163 16.734 0.137 1.00 88.00 105 GLU A C 1
ATOM 827 O O . GLU A 1 105 ? 10.039 16.532 0.601 1.00 88.00 105 GLU A O 1
ATOM 832 N N . LEU A 1 106 ? 11.430 16.518 -1.156 1.00 84.88 106 LEU A N 1
ATOM 833 C CA . LEU A 1 106 ? 10.485 15.833 -2.032 1.00 84.88 106 LEU A CA 1
ATOM 834 C C . LEU A 1 106 ? 10.340 14.377 -1.573 1.00 84.88 106 LEU A C 1
ATOM 836 O O . LEU A 1 106 ? 11.307 13.616 -1.599 1.00 84.88 106 LEU A O 1
ATOM 840 N N . THR A 1 107 ? 9.125 13.992 -1.195 1.00 86.25 107 THR A N 1
ATOM 841 C CA . THR A 1 107 ? 8.795 12.609 -0.837 1.00 86.25 107 THR A CA 1
ATOM 842 C C . THR A 1 107 ? 8.294 11.863 -2.069 1.00 86.25 107 THR A C 1
ATOM 844 O O . THR A 1 107 ? 7.403 12.344 -2.767 1.00 86.25 107 THR A O 1
ATOM 847 N N . ILE A 1 108 ? 8.866 10.689 -2.327 1.00 86.44 108 ILE A N 1
ATOM 848 C CA . ILE A 1 108 ? 8.440 9.761 -3.379 1.00 8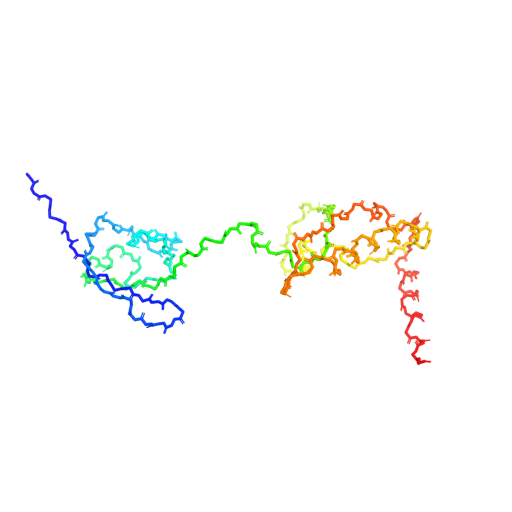6.44 108 ILE A CA 1
ATOM 849 C C . ILE A 1 108 ? 8.019 8.471 -2.676 1.00 86.44 108 ILE A C 1
ATOM 851 O O . ILE A 1 108 ? 8.753 7.987 -1.813 1.00 86.44 108 ILE A O 1
ATOM 855 N N . ALA A 1 109 ? 6.842 7.936 -3.005 1.00 87.38 109 ALA A N 1
ATOM 856 C CA . ALA A 1 109 ? 6.423 6.641 -2.481 1.00 87.38 109 ALA A CA 1
ATOM 857 C C . ALA A 1 109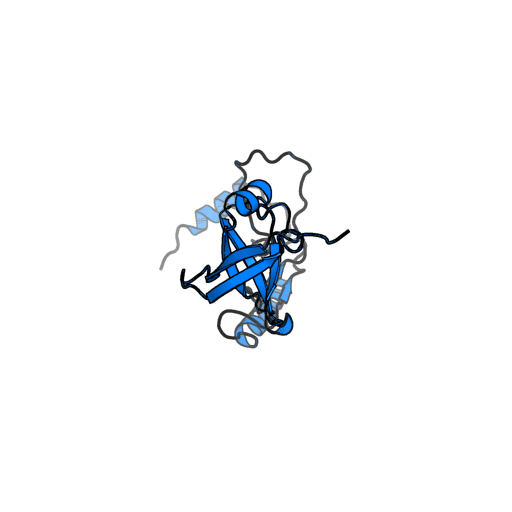 ? 7.288 5.520 -3.077 1.00 87.38 109 ALA A C 1
ATOM 859 O O . ALA A 1 109 ? 7.774 5.635 -4.201 1.00 87.38 109 ALA A O 1
ATOM 860 N N . GLU A 1 110 ? 7.462 4.422 -2.346 1.00 86.31 110 GLU A N 1
ATOM 861 C CA . GLU A 1 110 ? 8.255 3.275 -2.811 1.00 86.31 110 GLU A CA 1
ATOM 862 C C . GLU A 1 110 ? 7.777 2.766 -4.181 1.00 86.31 110 GLU A C 1
ATOM 864 O O . GLU A 1 110 ? 8.580 2.617 -5.100 1.00 86.31 110 GLU A O 1
ATOM 869 N N . ASP A 1 111 ? 6.462 2.618 -4.359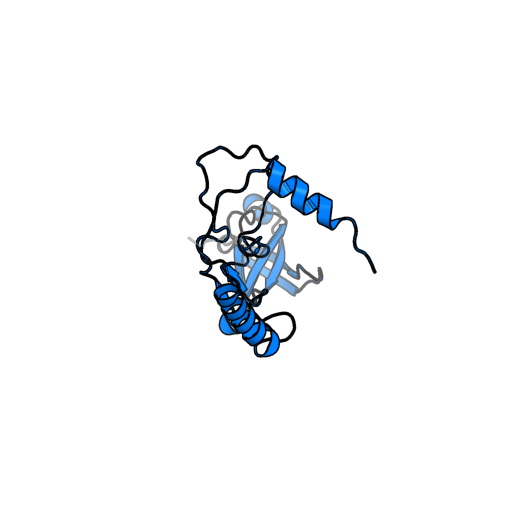 1.00 88.75 111 ASP A N 1
ATOM 870 C CA . ASP A 1 111 ? 5.856 2.151 -5.612 1.00 88.75 111 ASP A CA 1
ATOM 871 C C . ASP A 1 111 ? 6.075 3.115 -6.791 1.00 88.75 111 ASP A C 1
ATOM 873 O O . ASP A 1 111 ? 6.101 2.683 -7.948 1.00 88.75 111 ASP A O 1
ATOM 877 N N . ASP A 1 112 ? 6.276 4.407 -6.513 1.00 89.12 112 ASP A N 1
ATOM 878 C CA . ASP A 1 112 ? 6.544 5.441 -7.519 1.00 89.12 112 ASP A CA 1
ATOM 879 C C . ASP A 1 112 ? 8.019 5.461 -7.953 1.00 89.12 112 ASP A C 1
ATOM 881 O O . ASP A 1 112 ? 8.380 6.071 -8.972 1.00 89.12 112 ASP A O 1
ATOM 885 N N . TRP A 1 113 ? 8.897 4.773 -7.217 1.00 90.06 113 TRP A N 1
ATOM 886 C CA . TRP A 1 113 ? 10.320 4.751 -7.511 1.00 90.06 113 TRP A CA 1
ATOM 887 C C . TRP A 1 113 ? 10.613 4.142 -8.889 1.00 90.06 113 TRP A C 1
ATOM 889 O O . TRP A 1 113 ? 10.196 3.032 -9.237 1.00 90.06 113 TRP A O 1
ATOM 899 N N . ARG A 1 114 ? 11.364 4.897 -9.705 1.00 90.38 114 ARG A N 1
ATOM 900 C CA . ARG A 1 114 ? 11.742 4.544 -11.087 1.00 90.38 114 ARG A CA 1
ATOM 901 C C . ARG A 1 114 ? 10.561 4.105 -11.963 1.00 90.38 114 ARG A C 1
ATOM 903 O O . ARG A 1 114 ? 10.768 3.314 -12.887 1.00 90.38 114 ARG A O 1
ATOM 910 N N . GLN A 1 115 ? 9.336 4.578 -11.713 1.00 89.81 115 GLN A N 1
ATOM 911 C CA . GLN A 1 115 ? 8.216 4.392 -12.652 1.00 89.81 115 GLN A CA 1
ATOM 912 C C . GLN A 1 115 ? 8.434 5.188 -13.945 1.00 89.81 115 GLN A C 1
ATOM 914 O O . GLN A 1 115 ? 8.060 4.747 -15.030 1.00 89.81 115 GLN A O 1
ATOM 919 N N . PHE A 1 116 ? 9.135 6.318 -13.835 1.00 86.62 116 PHE A N 1
ATOM 920 C CA . PHE A 1 116 ? 9.638 7.102 -14.956 1.00 86.62 116 PHE A CA 1
ATOM 921 C C . PHE A 1 116 ? 11.161 7.147 -14.902 1.00 86.62 116 PHE A C 1
ATOM 923 O O . PHE A 1 116 ? 11.749 7.412 -13.853 1.00 86.62 116 PHE A O 1
ATOM 930 N N . GLU A 1 117 ? 11.808 6.887 -16.034 1.00 86.75 117 GLU A N 1
ATOM 931 C CA . GLU A 1 117 ? 13.262 6.830 -16.114 1.00 86.75 117 GLU A CA 1
ATOM 932 C C . GLU A 1 117 ? 13.761 7.240 -17.501 1.00 86.75 117 GLU A C 1
ATOM 934 O O . GLU A 1 117 ? 13.164 6.901 -18.522 1.00 86.75 117 GLU A O 1
ATOM 939 N N . LEU A 1 118 ? 14.893 7.946 -17.533 1.00 86.44 118 LEU A N 1
ATOM 940 C CA . LEU A 1 118 ? 15.649 8.190 -18.756 1.00 86.44 118 LEU A CA 1
ATOM 941 C C . LEU A 1 118 ? 16.621 7.033 -18.988 1.00 86.44 118 LEU A C 1
ATOM 943 O O . LEU A 1 118 ? 17.516 6.797 -18.177 1.00 86.44 118 LEU A O 1
ATOM 947 N N . VAL A 1 119 ? 16.471 6.348 -20.120 1.00 89.00 119 VAL A N 1
ATOM 948 C CA . VAL A 1 119 ? 17.299 5.197 -20.489 1.00 89.00 119 VAL A CA 1
ATOM 949 C C . VAL A 1 119 ? 18.079 5.503 -21.766 1.00 89.00 119 VAL A C 1
ATOM 951 O O . VAL A 1 119 ? 17.579 6.141 -22.690 1.00 89.00 119 VAL A O 1
ATOM 954 N N . SER A 1 120 ? 19.336 5.066 -21.822 1.00 89.56 120 SER A N 1
ATOM 955 C CA . SER A 1 120 ? 20.164 5.166 -23.022 1.00 89.56 120 SER A CA 1
ATOM 956 C C . SER A 1 120 ? 19.601 4.302 -24.148 1.00 89.56 120 SER A C 1
ATOM 958 O O . SER A 1 120 ? 19.344 3.120 -23.936 1.00 89.56 120 SER A O 1
ATOM 960 N N . THR A 1 121 ? 19.561 4.840 -25.370 1.00 88.88 121 THR A N 1
ATOM 961 C CA . THR A 1 121 ? 19.144 4.092 -26.573 1.00 88.88 121 THR A CA 1
ATOM 962 C C . THR A 1 121 ? 20.004 2.857 -26.869 1.00 88.88 121 THR A C 1
ATOM 964 O O . THR A 1 121 ? 19.600 1.929 -27.555 1.00 88.88 121 THR A O 1
ATOM 967 N N . LYS A 1 122 ? 21.203 2.761 -26.280 1.00 90.62 122 LYS A N 1
ATOM 968 C CA . LYS A 1 122 ? 22.023 1.536 -26.337 1.00 90.62 122 LYS A CA 1
ATOM 969 C C . LYS A 1 122 ? 21.376 0.337 -25.631 1.00 90.62 122 LYS A C 1
ATOM 971 O O . LYS A 1 122 ? 21.906 -0.770 -25.712 1.00 90.62 122 LYS A O 1
ATOM 976 N N . LEU A 1 123 ? 20.305 0.558 -24.872 1.00 91.38 123 LEU A N 1
ATOM 977 C CA . LEU A 1 123 ? 19.600 -0.453 -24.094 1.00 91.38 123 LEU A CA 1
ATOM 978 C C . LEU A 1 123 ? 18.209 -0.767 -24.663 1.00 91.38 123 LEU A C 1
ATOM 980 O O . LEU A 1 123 ? 17.468 -1.476 -23.985 1.00 91.38 123 LEU A O 1
ATOM 984 N N . ASP A 1 124 ? 17.876 -0.307 -25.874 1.00 90.75 124 ASP A N 1
ATOM 985 C CA . ASP A 1 124 ? 16.549 -0.469 -26.491 1.00 90.75 124 ASP A CA 1
ATOM 986 C C . ASP A 1 124 ? 16.058 -1.923 -26.444 1.00 90.75 124 ASP A C 1
ATOM 988 O O . ASP A 1 124 ? 15.000 -2.189 -25.884 1.00 90.75 124 ASP A O 1
ATOM 992 N N . ASP A 1 125 ? 16.883 -2.899 -26.843 1.00 91.75 125 ASP A N 1
ATOM 993 C CA . ASP A 1 125 ? 16.526 -4.327 -26.773 1.00 91.75 125 ASP A CA 1
ATOM 994 C C . ASP A 1 125 ? 16.126 -4.800 -25.364 1.00 91.75 125 ASP A C 1
ATOM 996 O O . ASP A 1 125 ? 15.335 -5.734 -25.199 1.00 91.75 125 ASP A O 1
ATOM 1000 N N . LYS A 1 126 ? 16.724 -4.218 -24.316 1.00 91.00 126 LYS A N 1
ATOM 1001 C CA . LYS A 1 126 ? 16.392 -4.546 -22.922 1.00 91.00 126 LYS A CA 1
ATOM 1002 C C . LYS A 1 126 ? 15.114 -3.835 -22.497 1.00 91.00 126 LYS A C 1
ATOM 1004 O O . LYS A 1 126 ? 14.297 -4.458 -21.824 1.00 91.00 126 LYS A O 1
ATOM 1009 N N . VAL A 1 127 ? 14.949 -2.573 -22.892 1.00 91.62 127 VAL A N 1
ATOM 1010 C CA . VAL A 1 127 ? 13.740 -1.785 -22.633 1.00 91.62 127 VAL A CA 1
ATOM 1011 C C . VAL A 1 127 ? 12.538 -2.451 -23.291 1.00 91.62 127 VAL A C 1
ATOM 1013 O O . VAL A 1 127 ? 11.567 -2.736 -22.601 1.00 91.62 127 VAL A O 1
ATOM 1016 N N . ASP A 1 128 ? 12.627 -2.815 -24.567 1.00 93.25 128 ASP A N 1
ATOM 1017 C CA . ASP A 1 128 ? 11.541 -3.452 -25.313 1.00 93.25 128 ASP A CA 1
ATOM 1018 C C . ASP A 1 128 ? 11.098 -4.769 -24.680 1.00 93.25 128 ASP A C 1
ATOM 1020 O O . ASP A 1 128 ? 9.900 -5.049 -24.578 1.00 93.25 128 ASP A O 1
ATOM 1024 N N . ARG A 1 129 ? 12.046 -5.573 -24.184 1.00 93.81 129 ARG A N 1
ATOM 1025 C CA . ARG A 1 129 ? 11.734 -6.807 -23.448 1.00 93.81 129 ARG A CA 1
ATOM 1026 C C . ARG A 1 129 ? 10.993 -6.530 -22.144 1.00 93.81 129 ARG A C 1
ATOM 1028 O O . ARG A 1 129 ? 10.074 -7.276 -21.818 1.00 93.81 129 ARG A O 1
ATOM 1035 N N . GLU A 1 130 ? 11.387 -5.507 -21.392 1.00 93.12 130 GLU A N 1
ATOM 1036 C CA . GLU A 1 130 ? 10.710 -5.143 -20.143 1.00 93.12 130 GLU A CA 1
ATOM 1037 C C . GLU A 1 130 ? 9.325 -4.547 -20.425 1.00 93.12 130 GLU A C 1
ATOM 1039 O O . GLU A 1 130 ? 8.338 -5.028 -19.875 1.00 93.12 130 GLU A O 1
ATOM 1044 N N . ILE A 1 131 ? 9.215 -3.604 -21.364 1.00 93.56 131 ILE A N 1
ATOM 1045 C CA . ILE A 1 131 ? 7.940 -3.017 -21.798 1.00 93.56 131 ILE A CA 1
ATOM 1046 C C . ILE A 1 131 ? 6.980 -4.091 -22.313 1.00 93.56 131 ILE A C 1
ATOM 1048 O O . ILE A 1 131 ? 5.792 -4.040 -22.005 1.00 93.56 131 ILE A O 1
ATOM 1052 N N . SER A 1 132 ? 7.467 -5.097 -23.042 1.00 96.06 132 SER A N 1
ATOM 1053 C CA . SER A 1 132 ? 6.626 -6.200 -23.524 1.00 96.06 132 SER A CA 1
ATOM 1054 C C . SER A 1 132 ? 6.020 -7.020 -22.381 1.00 96.06 132 SER A C 1
ATOM 1056 O O . SER A 1 132 ? 4.848 -7.382 -22.454 1.00 96.06 132 SER A O 1
ATOM 1058 N N . LYS A 1 133 ? 6.771 -7.275 -21.300 1.00 96.44 133 LYS A N 1
ATOM 1059 C CA . LYS A 1 133 ? 6.244 -7.969 -20.109 1.00 96.44 133 LYS A CA 1
ATOM 1060 C C . LYS A 1 133 ? 5.218 -7.120 -19.365 1.00 96.44 133 LYS A C 1
ATOM 1062 O O . LYS A 1 133 ? 4.179 -7.634 -18.966 1.00 96.44 133 LYS A O 1
ATOM 1067 N N . ILE A 1 134 ? 5.492 -5.823 -19.218 1.00 95.38 134 ILE A N 1
ATOM 1068 C CA . ILE A 1 134 ? 4.570 -4.883 -18.569 1.00 95.38 134 ILE A CA 1
ATOM 1069 C C . ILE A 1 134 ? 3.265 -4.805 -19.359 1.00 95.38 134 ILE A C 1
ATOM 1071 O O . ILE A 1 134 ? 2.200 -4.911 -18.766 1.00 95.38 134 ILE A O 1
ATOM 1075 N N . ARG A 1 135 ? 3.339 -4.682 -20.691 1.00 96.62 135 ARG A N 1
ATOM 1076 C CA . ARG A 1 135 ? 2.163 -4.698 -21.575 1.00 96.62 135 ARG A CA 1
ATOM 1077 C C . ARG A 1 135 ? 1.391 -6.005 -21.462 1.00 96.62 135 ARG A C 1
ATOM 1079 O O . ARG A 1 135 ? 0.176 -5.974 -21.336 1.00 96.62 135 ARG A O 1
ATOM 1086 N N . PHE A 1 136 ? 2.088 -7.142 -21.437 1.00 97.50 136 PHE A N 1
ATOM 1087 C CA . PHE A 1 136 ? 1.439 -8.436 -21.259 1.00 97.50 136 PHE A CA 1
ATOM 1088 C C . PHE A 1 136 ? 0.613 -8.481 -19.966 1.00 97.50 136 PHE A C 1
ATOM 1090 O O . PHE A 1 136 ? -0.571 -8.796 -20.027 1.00 97.50 136 PHE A O 1
ATOM 1097 N N . ILE A 1 137 ? 1.189 -8.105 -18.821 1.00 97.25 137 ILE A N 1
ATOM 1098 C CA . ILE A 1 137 ? 0.442 -8.047 -17.555 1.00 97.25 137 ILE A CA 1
ATOM 1099 C C . ILE A 1 137 ? -0.687 -7.025 -17.643 1.00 97.25 137 ILE A C 1
ATOM 1101 O O . ILE A 1 137 ? -1.836 -7.346 -17.342 1.00 97.25 137 ILE A O 1
ATOM 1105 N N . HIS A 1 138 ? -0.378 -5.821 -18.124 1.00 95.62 138 HIS A N 1
ATOM 1106 C CA . HIS A 1 138 ? -1.341 -4.737 -18.233 1.00 95.62 138 HIS A CA 1
ATOM 1107 C C . HIS A 1 138 ? -2.608 -5.160 -18.995 1.00 95.62 138 HIS A C 1
ATOM 1109 O O . HIS A 1 138 ? -3.718 -4.864 -18.548 1.00 95.62 138 HIS A O 1
ATOM 1115 N N . ASP A 1 139 ? -2.436 -5.870 -20.111 1.00 96.12 139 ASP A N 1
ATOM 1116 C CA . ASP A 1 139 ? -3.517 -6.221 -21.029 1.00 96.12 139 ASP A CA 1
ATOM 1117 C C . ASP A 1 139 ? -4.221 -7.538 -20.664 1.00 96.12 139 ASP A C 1
ATOM 1119 O O . ASP A 1 139 ? -5.389 -7.709 -21.010 1.00 96.12 139 ASP A O 1
ATOM 1123 N N . ASN A 1 140 ? -3.549 -8.466 -19.966 1.00 96.81 140 ASN A N 1
ATOM 1124 C CA . ASN A 1 140 ? -4.064 -9.828 -19.752 1.00 96.81 140 ASN A CA 1
ATOM 1125 C C . ASN A 1 140 ? -4.468 -10.144 -18.307 1.00 96.81 140 ASN A C 1
ATOM 1127 O O . ASN A 1 140 ? -5.197 -11.110 -18.095 1.00 96.81 140 ASN A O 1
ATOM 1131 N N . THR A 1 141 ? -4.025 -9.367 -17.314 1.00 95.31 141 THR A N 1
ATOM 1132 C CA . THR A 1 141 ? -4.290 -9.668 -15.889 1.00 95.31 141 THR A CA 1
ATOM 1133 C C . THR A 1 141 ? -5.107 -8.586 -15.190 1.00 95.31 141 THR A C 1
ATOM 1135 O O . THR A 1 141 ? -5.308 -8.640 -13.974 1.00 95.31 141 THR A O 1
ATOM 1138 N N . LYS A 1 142 ? -5.595 -7.600 -15.953 1.00 93.50 142 LYS A N 1
ATOM 1139 C CA . LYS A 1 142 ? -6.434 -6.522 -15.437 1.00 93.50 142 LYS A CA 1
ATOM 1140 C C . LYS A 1 142 ? -7.766 -7.068 -14.934 1.00 93.50 142 LYS A C 1
ATOM 1142 O O . LYS A 1 142 ? -8.508 -7.713 -15.669 1.00 93.50 142 LYS A O 1
ATOM 1147 N N . GLU A 1 143 ? -8.114 -6.709 -13.709 1.00 92.69 143 GLU A N 1
ATOM 1148 C CA . GLU A 1 143 ? -9.394 -7.019 -13.095 1.00 92.69 143 GLU A CA 1
ATOM 1149 C C . GLU A 1 143 ? -9.945 -5.775 -12.396 1.00 92.69 143 GLU A C 1
ATOM 1151 O O . GLU A 1 143 ? -9.297 -5.177 -11.542 1.00 92.69 143 GLU A O 1
ATOM 1156 N N . ARG A 1 144 ? -11.163 -5.354 -12.759 1.00 88.38 144 ARG A N 1
ATOM 1157 C CA . ARG A 1 144 ? -11.792 -4.130 -12.230 1.00 88.38 144 ARG A CA 1
ATOM 1158 C C . ARG A 1 144 ? -10.856 -2.909 -12.341 1.00 88.38 144 ARG A C 1
ATOM 1160 O O . ARG A 1 144 ? -10.665 -2.387 -13.437 1.00 88.38 144 ARG A O 1
ATOM 1167 N N . ILE A 1 145 ? -10.310 -2.456 -11.211 1.00 89.12 145 ILE A N 1
ATOM 1168 C CA . ILE A 1 145 ? -9.469 -1.259 -11.081 1.00 89.12 145 ILE A CA 1
ATOM 1169 C C . ILE A 1 145 ? -7.968 -1.570 -10.955 1.00 89.12 145 ILE A C 1
ATOM 1171 O O . ILE A 1 145 ? -7.187 -0.632 -10.854 1.00 89.12 145 ILE A O 1
ATOM 1175 N N . GLY A 1 146 ? -7.564 -2.845 -10.952 1.00 93.94 146 GLY A N 1
ATOM 1176 C CA . GLY A 1 146 ? -6.173 -3.258 -10.731 1.00 93.94 146 GLY A CA 1
ATOM 1177 C C . GLY A 1 146 ? -5.765 -4.474 -11.561 1.00 93.94 146 GLY A C 1
ATOM 1178 O O . GLY A 1 146 ? -6.417 -4.800 -12.553 1.00 93.94 146 GLY A O 1
ATOM 1179 N N . TRP A 1 147 ? -4.690 -5.146 -11.150 1.00 96.00 147 TRP A N 1
ATOM 1180 C CA . TRP A 1 147 ? -4.116 -6.316 -11.823 1.00 96.00 147 TRP A CA 1
ATOM 1181 C C . TRP A 1 147 ? -3.900 -7.477 -10.852 1.00 96.00 147 TRP A C 1
ATOM 1183 O O . TRP A 1 147 ? -3.504 -7.271 -9.709 1.00 96.00 147 TRP A O 1
ATOM 1193 N N . ARG A 1 148 ? -4.142 -8.714 -11.297 1.00 94.81 148 ARG A N 1
ATOM 1194 C CA . ARG A 1 148 ? -3.871 -9.931 -10.499 1.00 94.81 148 ARG A CA 1
ATOM 1195 C C . ARG A 1 148 ? -2.387 -10.279 -10.421 1.00 94.81 148 ARG A C 1
ATOM 1197 O O . ARG A 1 148 ? -1.969 -10.997 -9.522 1.00 94.81 148 ARG A O 1
ATOM 1204 N N . GLU A 1 149 ? -1.601 -9.774 -11.363 1.00 95.19 149 GLU A N 1
A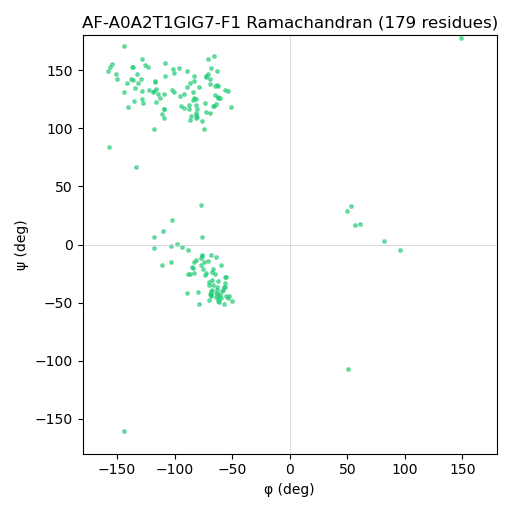TOM 1205 C CA . GLU A 1 149 ? -0.163 -10.011 -11.442 1.00 95.19 149 GLU A CA 1
ATOM 1206 C C . GLU A 1 149 ? 0.585 -8.685 -11.553 1.00 95.19 149 GLU A C 1
ATOM 1208 O O . GLU A 1 149 ? 0.023 -7.674 -11.974 1.00 95.19 149 GLU A O 1
ATOM 1213 N N . ILE A 1 150 ? 1.873 -8.714 -11.218 1.00 95.44 150 ILE A N 1
ATOM 1214 C CA . ILE A 1 150 ? 2.778 -7.575 -11.336 1.00 95.44 150 ILE A CA 1
ATOM 1215 C C . ILE A 1 150 ? 4.112 -8.026 -11.922 1.00 95.44 150 ILE A C 1
ATOM 1217 O O . ILE A 1 150 ? 4.628 -9.098 -11.599 1.00 95.44 150 ILE A O 1
ATOM 1221 N N . HIS A 1 151 ? 4.696 -7.200 -12.787 1.00 96.25 151 HIS A N 1
ATOM 1222 C CA . HIS A 1 151 ? 6.027 -7.446 -13.330 1.00 96.25 151 HIS A CA 1
ATOM 1223 C C . HIS A 1 151 ? 7.068 -6.754 -12.452 1.00 96.25 151 HIS A C 1
ATOM 1225 O O . HIS A 1 151 ? 7.089 -5.528 -12.341 1.00 96.25 151 HIS A O 1
ATOM 1231 N N . ILE A 1 152 ? 7.961 -7.533 -11.845 1.00 94.75 152 ILE A N 1
ATOM 1232 C CA . ILE A 1 152 ? 9.049 -6.999 -11.022 1.00 94.75 152 ILE A CA 1
ATOM 1233 C C . ILE A 1 152 ? 10.237 -6.657 -11.927 1.00 94.75 152 ILE A C 1
ATOM 1235 O O . ILE A 1 152 ? 10.915 -7.537 -12.473 1.00 94.75 152 ILE A O 1
ATOM 1239 N N . ARG A 1 153 ? 10.506 -5.361 -12.082 1.00 92.88 153 ARG A N 1
ATOM 1240 C CA . ARG A 1 153 ? 11.583 -4.835 -12.924 1.00 92.88 153 ARG A CA 1
ATOM 1241 C C . ARG A 1 153 ? 12.900 -4.841 -12.161 1.00 92.88 153 ARG A C 1
ATOM 1243 O O . ARG A 1 153 ? 13.031 -4.203 -11.122 1.00 92.88 153 ARG A O 1
ATOM 1250 N N . LYS A 1 154 ? 13.905 -5.503 -12.735 1.00 89.81 154 LYS A N 1
ATOM 1251 C CA . LYS A 1 154 ? 15.293 -5.522 -12.224 1.00 89.81 154 LYS A CA 1
ATOM 1252 C C . LYS A 1 154 ? 16.302 -4.926 -13.209 1.00 89.81 154 LYS A C 1
ATOM 1254 O O . LYS A 1 154 ? 17.499 -4.907 -12.942 1.00 89.81 154 LYS A O 1
ATOM 1259 N N . LYS A 1 155 ? 15.847 -4.521 -14.399 1.00 83.88 155 LYS A N 1
ATOM 1260 C CA . LYS A 1 155 ? 16.694 -4.074 -15.512 1.00 83.88 155 LYS A CA 1
ATOM 1261 C C . LYS A 1 155 ? 16.095 -2.829 -16.181 1.00 83.88 155 LYS A C 1
ATOM 1263 O O . LYS A 1 155 ? 14.875 -2.704 -16.197 1.00 83.88 155 LYS A O 1
ATOM 1268 N N . PRO A 1 156 ? 16.931 -1.976 -16.796 1.00 86.62 156 PRO A N 1
ATOM 1269 C CA . PRO A 1 156 ? 18.392 -1.987 -16.707 1.00 86.62 156 PRO A CA 1
ATOM 1270 C C . PRO A 1 156 ? 18.874 -1.582 -15.303 1.00 86.62 156 PRO A C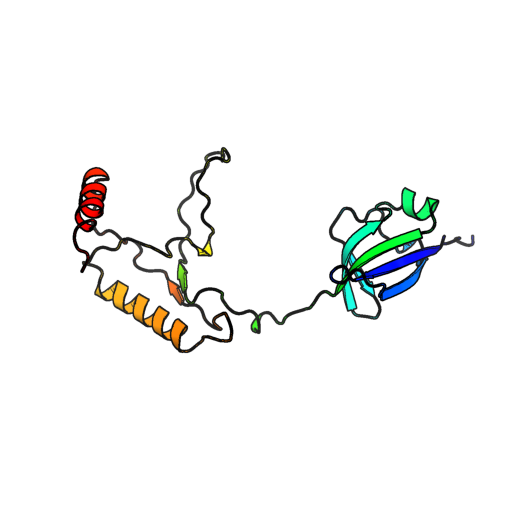 1
ATOM 1272 O O . PRO A 1 156 ? 18.293 -0.714 -14.662 1.00 86.62 156 PRO A O 1
ATOM 1275 N N . GLU A 1 157 ? 19.941 -2.223 -14.826 1.00 85.00 157 GLU A N 1
ATOM 1276 C CA . GLU A 1 157 ? 20.573 -1.870 -13.544 1.00 85.00 157 GLU A CA 1
ATOM 1277 C C . GLU A 1 157 ? 21.240 -0.491 -13.630 1.00 85.00 157 GLU A C 1
ATOM 1279 O O . GLU A 1 157 ? 21.094 0.337 -12.741 1.00 85.00 157 GLU A O 1
ATOM 1284 N N . ILE A 1 158 ? 21.880 -0.216 -14.770 1.00 86.56 158 ILE A N 1
ATOM 1285 C CA . ILE A 1 158 ? 22.487 1.072 -15.096 1.00 86.56 158 ILE A CA 1
ATOM 1286 C C . ILE A 1 158 ? 21.760 1.623 -16.335 1.00 86.56 158 ILE A C 1
ATOM 1288 O O . ILE A 1 158 ? 22.036 1.167 -17.450 1.00 86.56 158 ILE A O 1
ATOM 1292 N N . PRO A 1 159 ? 20.801 2.552 -16.170 1.00 87.31 159 PRO A N 1
ATOM 1293 C CA . PRO A 1 159 ? 19.961 3.057 -17.261 1.00 87.31 159 PRO A CA 1
ATOM 1294 C C . PRO A 1 159 ? 20.715 3.999 -18.206 1.00 87.31 159 PRO A C 1
ATOM 1296 O O . PRO A 1 159 ? 20.389 4.089 -19.390 1.00 87.31 159 PRO A O 1
ATOM 1299 N N . ILE A 1 160 ? 21.762 4.669 -17.719 1.00 86.88 160 ILE A N 1
ATOM 1300 C CA . ILE A 1 160 ? 22.571 5.602 -18.502 1.00 86.88 160 ILE A CA 1
ATOM 1301 C C . ILE A 1 160 ? 23.957 4.991 -18.717 1.00 86.88 160 ILE A C 1
ATOM 1303 O O . ILE A 1 160 ? 24.744 4.850 -17.788 1.00 86.88 160 ILE A O 1
ATOM 1307 N N . ALA A 1 161 ? 24.274 4.642 -19.965 1.00 77.00 161 ALA A N 1
ATOM 1308 C CA . ALA A 1 161 ? 25.503 3.929 -20.324 1.00 77.00 161 ALA A CA 1
ATOM 1309 C C . ALA A 1 161 ? 26.805 4.746 -20.151 1.00 77.00 161 ALA A C 1
ATOM 1311 O O . ALA A 1 161 ? 27.897 4.205 -20.316 1.00 77.00 161 ALA A O 1
ATOM 1312 N N . SER A 1 162 ? 26.707 6.048 -19.880 1.00 79.19 162 SER A N 1
ATOM 1313 C CA . SER A 1 162 ? 27.842 6.956 -19.695 1.00 79.19 162 SER A CA 1
ATOM 1314 C C . SER A 1 162 ? 27.425 8.178 -18.885 1.00 79.19 162 SER A C 1
ATOM 1316 O O . SER A 1 162 ? 26.297 8.643 -19.025 1.00 79.19 162 SER A O 1
ATOM 1318 N N . ASN A 1 163 ? 28.342 8.759 -18.114 1.00 80.56 163 ASN A N 1
ATOM 1319 C CA . ASN A 1 163 ? 28.066 9.988 -17.369 1.00 80.56 163 ASN A CA 1
ATOM 1320 C C . ASN A 1 163 ? 27.594 11.115 -18.304 1.00 80.56 163 ASN A C 1
ATOM 1322 O O . ASN A 1 163 ? 28.213 11.378 -19.337 1.00 80.56 163 ASN A O 1
ATOM 1326 N N . ILE A 1 164 ? 26.516 11.797 -17.918 1.00 79.56 164 ILE A N 1
ATOM 1327 C CA . ILE A 1 164 ? 26.018 13.007 -18.574 1.00 79.56 164 ILE A CA 1
ATOM 1328 C C . ILE A 1 164 ? 26.113 14.169 -17.587 1.00 79.56 164 ILE A C 1
ATOM 1330 O O . ILE A 1 164 ? 25.748 14.031 -16.421 1.00 79.56 164 ILE A O 1
ATOM 1334 N N . SER A 1 165 ? 26.632 15.317 -18.026 1.00 86.38 165 SER A N 1
ATOM 1335 C CA . SER A 1 165 ? 26.627 16.507 -17.175 1.00 86.38 165 SER A CA 1
ATOM 1336 C C . SER A 1 165 ? 25.207 17.061 -17.067 1.00 86.38 165 SER A C 1
ATOM 1338 O O . SER A 1 165 ? 24.451 17.048 -18.040 1.00 86.38 165 SER A O 1
ATOM 1340 N N . LEU A 1 166 ? 24.849 17.604 -15.902 1.00 81.19 166 LEU A N 1
ATOM 1341 C CA . LEU A 1 166 ? 23.529 18.204 -15.694 1.00 81.19 166 LEU A CA 1
ATOM 1342 C C . LEU A 1 166 ? 23.242 19.329 -16.702 1.00 81.19 166 LEU A C 1
ATOM 1344 O O . LEU A 1 166 ? 22.124 19.444 -17.192 1.00 81.19 166 LEU A O 1
ATOM 1348 N N . ALA A 1 167 ? 24.259 20.121 -17.062 1.00 86.81 167 ALA A N 1
ATOM 1349 C CA . ALA A 1 167 ? 24.134 21.174 -18.067 1.00 86.81 167 ALA A CA 1
ATOM 1350 C C . ALA A 1 167 ? 23.763 20.617 -19.452 1.00 86.81 167 ALA A C 1
ATOM 1352 O O . ALA A 1 167 ? 22.889 21.167 -20.120 1.00 86.81 167 ALA A O 1
ATOM 1353 N N . HIS A 1 168 ? 24.386 19.505 -19.857 1.00 83.38 168 HIS A N 1
ATOM 1354 C CA . HIS A 1 168 ? 24.074 18.836 -21.117 1.00 83.38 168 HIS A CA 1
ATOM 1355 C C . HIS A 1 168 ? 22.682 18.186 -21.075 1.00 83.38 168 HIS A C 1
ATOM 1357 O O . HIS A 1 168 ? 21.898 18.343 -22.008 1.00 83.38 168 HIS A O 1
ATOM 1363 N N . LEU A 1 169 ? 22.319 17.523 -19.973 1.00 82.62 169 LEU A N 1
ATOM 1364 C CA . LEU A 1 169 ? 20.970 16.976 -19.809 1.00 82.62 169 LEU A CA 1
ATOM 1365 C C . LEU A 1 169 ? 19.904 18.082 -19.888 1.00 82.62 169 LEU A C 1
ATOM 1367 O O . LEU A 1 169 ? 18.927 17.956 -20.623 1.00 82.62 169 LEU A O 1
ATOM 1371 N N . ALA A 1 170 ? 20.121 19.202 -19.196 1.00 85.81 170 ALA A N 1
ATOM 1372 C CA . ALA A 1 170 ? 19.213 20.343 -19.216 1.00 85.81 170 ALA A CA 1
ATOM 1373 C C . ALA A 1 170 ? 19.085 20.969 -20.614 1.00 85.81 170 ALA A C 1
ATOM 1375 O O . ALA A 1 170 ? 17.992 21.395 -20.987 1.00 85.81 170 ALA A O 1
ATOM 1376 N N . SER A 1 171 ? 20.165 21.018 -21.407 1.00 86.12 171 SER A N 1
ATOM 1377 C CA . SER A 1 171 ? 20.080 21.503 -22.790 1.00 86.12 171 SER A CA 1
ATOM 1378 C C . SER A 1 171 ? 19.275 20.562 -23.685 1.00 86.12 171 SER A C 1
ATOM 1380 O O . SER A 1 171 ? 18.491 21.042 -24.498 1.00 86.12 171 SER A O 1
ATOM 1382 N N . LEU A 1 172 ? 19.418 19.241 -23.510 1.00 80.44 172 LEU A N 1
ATOM 1383 C CA . LEU A 1 172 ? 18.634 18.252 -24.257 1.00 80.44 172 LEU A CA 1
ATOM 1384 C C . LEU A 1 172 ? 17.141 18.363 -23.929 1.00 80.44 172 LEU A C 1
ATOM 1386 O O . LEU A 1 172 ? 16.323 18.411 -24.839 1.00 80.44 172 LEU A O 1
ATOM 1390 N N . LEU A 1 173 ? 16.782 18.488 -22.648 1.00 78.88 173 LEU A N 1
ATOM 1391 C CA . LEU A 1 173 ? 15.381 18.607 -22.226 1.00 78.88 173 LEU A CA 1
ATOM 1392 C C . LEU A 1 173 ? 14.728 19.921 -22.689 1.00 78.88 173 LEU A C 1
ATOM 1394 O O . LEU A 1 173 ? 13.560 19.921 -23.063 1.00 78.88 173 LEU A O 1
ATOM 1398 N N . LYS A 1 174 ? 15.477 21.033 -22.729 1.00 74.38 174 LYS A N 1
ATOM 1399 C CA . LYS A 1 174 ? 14.991 22.311 -23.284 1.00 74.38 174 LYS A CA 1
ATOM 1400 C C . LYS A 1 174 ? 14.826 22.279 -24.805 1.00 74.38 174 LYS A C 1
ATOM 1402 O O . LYS A 1 174 ? 13.944 22.951 -25.331 1.00 74.38 174 LYS A O 1
ATOM 1407 N N . ALA A 1 175 ? 15.655 21.511 -25.516 1.00 56.53 175 ALA A N 1
ATOM 1408 C CA . ALA A 1 175 ? 15.566 21.379 -26.971 1.00 56.53 175 ALA A CA 1
ATOM 1409 C C . ALA A 1 175 ? 14.284 20.653 -27.425 1.00 56.53 175 ALA A C 1
ATOM 1411 O O . ALA A 1 175 ? 13.807 20.892 -28.531 1.00 56.53 175 ALA A O 1
ATOM 1412 N N . VAL A 1 176 ? 13.683 19.828 -26.559 1.00 53.88 176 VAL A N 1
ATOM 1413 C CA . VAL A 1 176 ? 12.422 19.115 -26.835 1.00 53.88 176 VAL A CA 1
ATOM 1414 C C . VAL A 1 176 ? 11.193 20.041 -26.742 1.00 53.88 176 VAL A C 1
ATOM 1416 O O . VAL A 1 176 ? 10.112 19.681 -27.196 1.00 53.88 176 VAL A O 1
ATOM 1419 N N . SER A 1 177 ? 11.333 21.281 -26.251 1.00 48.97 177 SER A N 1
ATOM 1420 C CA . SER A 1 177 ? 10.220 22.245 -26.159 1.00 48.97 177 SER A CA 1
ATOM 1421 C C . SER A 1 177 ? 9.816 22.915 -27.487 1.00 48.97 177 SER A C 1
ATOM 1423 O O . SER A 1 177 ? 8.957 23.791 -27.474 1.00 48.97 177 SER A O 1
ATOM 1425 N N . TYR A 1 178 ? 10.378 22.508 -28.632 1.00 44.06 178 TYR A N 1
ATOM 1426 C CA . TYR A 1 178 ? 9.967 22.992 -29.958 1.00 44.06 178 TYR A CA 1
ATOM 1427 C C . TYR A 1 178 ? 9.797 21.854 -30.966 1.00 44.06 178 TYR A C 1
ATOM 1429 O O . TYR A 1 178 ? 10.521 21.778 -31.954 1.00 44.06 178 TYR A O 1
ATOM 1437 N N . THR A 1 179 ? 8.812 20.978 -30.763 1.00 37.34 179 THR A N 1
ATOM 1438 C CA . THR A 1 179 ? 8.108 20.335 -31.889 1.00 37.34 179 THR A CA 1
ATOM 1439 C C . THR A 1 179 ? 6.719 19.868 -31.438 1.00 37.34 179 THR A C 1
ATOM 1441 O O . THR A 1 179 ? 6.526 18.722 -31.051 1.00 37.34 179 THR A O 1
ATOM 1444 N N . HIS A 1 180 ? 5.740 20.775 -31.461 1.00 37.03 180 HIS A N 1
ATOM 1445 C CA . HIS A 1 180 ? 4.327 20.400 -31.494 1.00 37.03 180 HIS A CA 1
ATOM 1446 C C . HIS A 1 180 ? 3.769 20.731 -32.876 1.00 37.03 180 HIS A C 1
ATOM 1448 O O . HIS A 1 180 ? 3.626 21.910 -33.204 1.00 37.03 180 HIS A O 1
ATOM 1454 N N . LEU A 1 181 ? 3.496 19.671 -33.640 1.00 39.19 181 LEU A N 1
ATOM 1455 C CA . LEU A 1 181 ? 2.259 19.329 -34.365 1.00 39.19 181 LEU A CA 1
ATOM 1456 C C . LEU A 1 181 ? 2.590 18.439 -35.565 1.00 39.19 181 LEU A C 1
ATOM 1458 O O . LEU A 1 181 ? 3.333 18.897 -36.459 1.00 39.19 181 LEU A O 1
#

Foldseek 3Di:
DDDDFQWAWEWEAAQVPRHTPDIDTDGLVVDDQFPPDFDWDQDPNFIKTFPDKVPGGSVRRSVVSYMYTHIDTDDDDDPLPDFAQAQEAEPDDDDDDPDDDPPPDDDDDRRRPPPDDQADPVCVVVVVVQVVSSVCQVPPQDDDNHGSHHHHDHPDVDRYPDDDDPVRVVVVVVVVPPDDD

Organism: NCBI:txid2107692

Nearest PDB structures (foldseek):
  1zps-assembly1_A  TM=6.218E-01  e=2.022E-02  Methanothermobacter thermautotrophicus
  6j22-assembly1_B  TM=5.864E-01  e=1.565E-02  Shigella flexneri
  2fkd-assembly1_A  TM=3.593E-01  e=1.798E+00  Eganvirus ev186
  7jvt-assembly1_D  TM=2.851E-01  e=5.700E+00  Lambdavirus lambda

Mean predicted aligned error: 12.5 Å

pLDDT: mean 87.63, std 12.25, range [37.03, 98.06]